Protein AF-A0A2H9VVT7-F1 (afdb_monomer_lite)

Sequence (185 aa):
MFNFVVKYLGFLKHVPGLALLFDVLLKVITLFTNPELLDLIDEIELEVQQWPGVSKKLHKYGGVQFDLKEIEIGHIHGNGLLDMILNRDFKRQLISDGKIRDHHTFRKSGWISFHIKTESDKDYAIQLLKIGYALKSKRTLNSPGGYHQIPLAAIVPVFAKVNALPNAQCQSAIADGYSNRSAQH

InterPro domains:
  IPR040841 Luciferase domain [PF17648] (72-131)

Structure (mmCIF, N/CA/C/O backbone):
data_AF-A0A2H9VVT7-F1
#
_entry.id   AF-A0A2H9VVT7-F1
#
loop_
_atom_site.group_PDB
_atom_site.id
_atom_site.type_symbol
_atom_site.label_atom_id
_atom_site.label_alt_id
_atom_site.label_comp_id
_atom_site.label_asym_id
_atom_site.label_entity_id
_atom_site.label_seq_id
_atom_site.pdbx_PDB_ins_code
_atom_site.Cartn_x
_atom_site.Cartn_y
_atom_site.Cartn_z
_atom_site.occupancy
_atom_site.B_iso_or_equiv
_atom_site.auth_seq_id
_atom_site.auth_comp_id
_atom_site.auth_asym_id
_atom_site.auth_atom_id
_atom_site.pdbx_PDB_model_num
ATOM 1 N N . MET A 1 1 ? -25.846 9.151 -5.095 1.00 44.34 1 MET A N 1
ATOM 2 C CA . MET A 1 1 ? -24.845 10.114 -4.574 1.00 44.34 1 MET A CA 1
ATOM 3 C C . MET A 1 1 ? -23.525 10.111 -5.348 1.00 44.34 1 MET A C 1
ATOM 5 O O . MET A 1 1 ? -23.131 11.173 -5.804 1.00 44.34 1 MET A O 1
ATOM 9 N N . PHE A 1 2 ? -22.868 8.964 -5.565 1.00 40.97 2 PHE A N 1
ATOM 10 C CA . PHE A 1 2 ? -21.528 8.892 -6.184 1.00 40.97 2 PHE A CA 1
ATOM 11 C C . PHE A 1 2 ? -21.408 9.556 -7.579 1.00 40.97 2 PHE A C 1
ATOM 13 O O . PHE A 1 2 ? -20.505 10.355 -7.806 1.00 40.97 2 PHE A O 1
ATOM 20 N N . ASN A 1 3 ? -22.374 9.341 -8.483 1.00 42.88 3 ASN A N 1
ATOM 21 C CA . ASN A 1 3 ? -22.372 9.966 -9.820 1.00 42.88 3 ASN A CA 1
ATOM 22 C C . ASN A 1 3 ? -22.540 11.497 -9.807 1.00 42.88 3 ASN A C 1
ATOM 24 O O . ASN A 1 3 ? -22.109 12.159 -10.745 1.00 42.88 3 ASN A O 1
ATOM 28 N N . PHE A 1 4 ? -23.152 12.070 -8.766 1.00 57.94 4 PHE A N 1
ATOM 29 C CA . PHE A 1 4 ? -23.325 13.521 -8.646 1.00 57.94 4 PHE A CA 1
ATOM 30 C C . PHE A 1 4 ? -21.994 14.199 -8.301 1.00 57.94 4 PHE A C 1
ATOM 32 O O . PHE A 1 4 ? -21.601 15.162 -8.951 1.00 57.94 4 PHE A O 1
ATOM 39 N N . VAL A 1 5 ? -21.247 13.625 -7.354 1.00 55.91 5 VAL A N 1
ATOM 40 C CA . VAL A 1 5 ? -19.913 14.105 -6.963 1.00 55.91 5 VAL A CA 1
ATOM 41 C C . VAL A 1 5 ? -18.942 14.014 -8.141 1.00 55.91 5 VAL A C 1
ATOM 43 O O . VAL A 1 5 ? -18.295 14.997 -8.478 1.00 55.91 5 VAL A O 1
ATOM 46 N N . VAL A 1 6 ? -18.898 12.885 -8.854 1.00 57.47 6 VAL A N 1
ATOM 47 C CA . VAL A 1 6 ? -18.001 12.735 -10.016 1.00 57.47 6 VAL A CA 1
ATOM 48 C C . VAL A 1 6 ? -18.356 13.710 -11.150 1.00 57.47 6 VAL A C 1
ATOM 50 O O . VAL A 1 6 ? -17.458 14.229 -11.813 1.00 57.47 6 VAL A O 1
ATOM 53 N N . LYS A 1 7 ? -19.649 13.996 -11.362 1.00 56.62 7 LYS A N 1
ATOM 54 C CA . LYS A 1 7 ? -20.124 14.871 -12.446 1.00 56.62 7 LYS A CA 1
ATOM 55 C C . LYS A 1 7 ? -19.949 16.366 -12.152 1.00 56.62 7 LYS A C 1
ATOM 57 O O . LYS A 1 7 ? -19.592 17.103 -13.063 1.00 56.62 7 LYS A O 1
ATOM 62 N N . TYR A 1 8 ? -20.184 16.811 -10.917 1.00 63.47 8 TYR A N 1
ATOM 63 C CA . TYR A 1 8 ? -20.177 18.241 -10.559 1.00 63.47 8 TYR A CA 1
ATOM 64 C C . TYR A 1 8 ? -18.927 18.683 -9.796 1.00 63.47 8 TYR A C 1
ATOM 66 O O . TYR A 1 8 ? -18.519 19.834 -9.898 1.00 63.47 8 TYR A O 1
ATOM 74 N N . LEU A 1 9 ? -18.283 17.768 -9.076 1.00 66.44 9 LEU A N 1
ATOM 75 C CA . LEU A 1 9 ? -17.064 18.020 -8.306 1.00 66.44 9 LEU A CA 1
ATOM 76 C C . LEU A 1 9 ? -15.834 17.383 -8.972 1.00 66.44 9 LEU A C 1
ATOM 78 O O . LEU A 1 9 ? -14.747 17.374 -8.410 1.00 66.44 9 LEU A O 1
ATOM 82 N N . GLY A 1 10 ? -15.963 16.896 -10.210 1.00 60.22 10 GLY A N 1
ATOM 83 C CA . GLY A 1 10 ? -14.862 16.293 -10.963 1.00 60.22 10 GLY A CA 1
ATOM 84 C C . GLY A 1 10 ? -13.691 17.242 -11.248 1.00 60.22 10 GLY A C 1
ATOM 85 O O . GLY A 1 10 ? -12.592 16.760 -11.499 1.00 60.22 10 GLY A O 1
ATOM 86 N N . PHE A 1 11 ? -13.888 18.565 -11.184 1.00 70.88 11 PHE A N 1
ATOM 87 C CA . PHE A 1 11 ? -12.814 19.558 -11.330 1.00 70.88 11 PHE A CA 1
ATOM 88 C C . PHE A 1 11 ? -11.877 19.604 -10.113 1.00 70.88 11 PHE A C 1
ATOM 90 O O . PHE A 1 11 ? -10.704 19.940 -10.258 1.00 70.88 11 PHE A O 1
ATOM 97 N N . LEU A 1 12 ? -12.357 19.208 -8.928 1.00 67.69 12 LEU A N 1
ATOM 98 C CA . LEU A 1 12 ? -11.579 19.219 -7.686 1.00 67.69 12 LEU A CA 1
ATOM 99 C C . LEU A 1 12 ? -10.373 18.270 -7.740 1.00 67.69 12 LEU A C 1
ATOM 101 O O . LEU A 1 12 ? -9.368 18.526 -7.087 1.00 67.69 12 LEU A O 1
ATOM 105 N N . LYS A 1 13 ? -10.396 17.247 -8.608 1.00 64.38 13 LYS A N 1
ATOM 106 C CA . LYS A 1 13 ? -9.229 16.382 -8.872 1.00 64.38 13 LYS A CA 1
ATOM 107 C C . LYS A 1 13 ? -8.029 17.128 -9.479 1.00 64.38 13 LYS A C 1
ATOM 109 O O . LYS A 1 13 ? -6.933 16.579 -9.509 1.00 64.38 13 LYS A O 1
ATOM 114 N N . HIS A 1 14 ? -8.245 18.333 -10.014 1.00 70.56 14 HIS A N 1
ATOM 115 C CA . HIS A 1 14 ? -7.205 19.191 -10.584 1.00 70.56 14 HIS A CA 1
ATOM 116 C C . HIS A 1 14 ? -6.676 20.228 -9.588 1.00 70.56 14 HIS A C 1
ATOM 118 O O . HIS A 1 14 ? -5.711 20.915 -9.908 1.00 70.56 14 HIS A O 1
ATOM 124 N N . VAL A 1 15 ? -7.275 20.341 -8.397 1.00 80.56 15 VAL A N 1
ATOM 125 C CA . VAL A 1 15 ? -6.782 21.224 -7.337 1.00 80.56 15 VAL A CA 1
ATOM 126 C C . VAL A 1 15 ? -5.560 20.560 -6.691 1.00 80.56 15 VAL A C 1
ATOM 128 O O . VAL A 1 15 ? -5.701 19.479 -6.107 1.00 80.56 15 VAL A O 1
ATOM 131 N N . PRO A 1 16 ? -4.360 21.164 -6.785 1.00 80.31 16 PRO A N 1
ATOM 132 C CA . PRO A 1 16 ? -3.155 20.590 -6.200 1.00 80.31 16 PRO A CA 1
ATOM 133 C C . PRO A 1 16 ? -3.329 20.344 -4.698 1.00 80.31 16 PRO A C 1
ATOM 135 O O . PRO A 1 16 ? -3.833 21.198 -3.975 1.00 80.31 16 PRO A O 1
ATOM 138 N N . GLY A 1 17 ? -2.926 19.164 -4.226 1.00 83.31 17 GLY A N 1
ATOM 139 C CA . GLY A 1 17 ? -2.931 18.820 -2.801 1.00 83.31 17 GLY A CA 1
ATOM 140 C C . GLY A 1 17 ? -4.291 18.453 -2.196 1.00 83.31 17 GLY A C 1
ATOM 141 O O . GLY A 1 17 ? -4.318 17.922 -1.090 1.00 83.31 17 GLY A O 1
ATOM 142 N N . LEU A 1 18 ? -5.416 18.632 -2.899 1.00 87.56 18 LEU A N 1
ATOM 143 C CA . LEU A 1 18 ? -6.731 18.305 -2.335 1.00 87.56 18 LEU A CA 1
ATOM 144 C C . LEU A 1 18 ? -6.877 16.818 -1.988 1.00 87.56 18 LEU A C 1
ATOM 146 O O . LEU A 1 18 ? -7.454 16.476 -0.961 1.00 87.56 18 LEU A O 1
ATOM 150 N N . ALA A 1 19 ? -6.341 15.935 -2.828 1.00 86.50 19 ALA A N 1
ATOM 151 C CA . ALA A 1 19 ? -6.376 14.500 -2.566 1.00 86.50 19 ALA A CA 1
ATOM 152 C C . ALA A 1 19 ? -5.583 14.125 -1.299 1.00 86.50 19 ALA A C 1
ATOM 154 O O . ALA A 1 19 ? -5.991 13.238 -0.557 1.00 86.50 19 ALA A O 1
ATOM 155 N N . LEU A 1 20 ? -4.500 14.858 -1.011 1.00 89.75 20 LEU A N 1
ATOM 156 C CA . LEU A 1 20 ? -3.717 14.690 0.214 1.00 89.75 20 LEU A CA 1
ATOM 157 C C . LEU A 1 20 ? -4.519 15.136 1.434 1.00 89.75 20 LEU A C 1
ATOM 159 O O . LEU A 1 20 ? -4.591 14.410 2.418 1.00 89.75 20 LEU A O 1
ATOM 163 N N . LEU A 1 21 ? -5.169 16.301 1.353 1.00 91.50 21 LEU A N 1
ATOM 164 C CA . LEU A 1 21 ? -6.028 16.798 2.426 1.00 91.50 21 LEU A CA 1
ATOM 165 C C . LEU A 1 21 ? -7.186 15.835 2.709 1.00 91.50 21 LEU A C 1
ATOM 167 O O . LEU A 1 21 ? -7.517 15.586 3.865 1.00 91.50 21 LEU A O 1
ATOM 171 N N . PHE A 1 22 ? -7.789 15.285 1.656 1.00 89.81 22 PHE A N 1
ATOM 172 C CA . PHE A 1 22 ? -8.860 14.308 1.788 1.00 89.81 22 PHE A CA 1
ATOM 173 C C . PHE A 1 22 ? -8.382 13.034 2.488 1.00 89.81 22 PHE A C 1
ATOM 175 O O . PHE A 1 22 ? -9.050 12.557 3.398 1.00 89.81 22 PHE A O 1
ATOM 182 N N . ASP A 1 23 ? -7.214 12.511 2.121 1.00 92.75 23 ASP A N 1
ATOM 183 C CA . ASP A 1 23 ? -6.649 11.329 2.772 1.00 92.75 23 ASP A CA 1
ATOM 184 C C . ASP A 1 23 ? -6.243 11.589 4.232 1.00 92.75 23 ASP A C 1
ATOM 186 O O . ASP A 1 23 ? -6.505 10.760 5.101 1.00 92.75 23 ASP A O 1
ATOM 190 N N . VAL A 1 24 ? -5.716 12.778 4.542 1.00 94.25 24 VAL A N 1
ATOM 191 C CA . VAL A 1 24 ? -5.480 13.203 5.932 1.00 94.25 24 VAL A CA 1
ATOM 192 C C . VAL A 1 24 ? -6.794 13.249 6.710 1.00 94.25 24 VAL A C 1
ATOM 194 O O . VAL A 1 24 ? -6.853 12.754 7.833 1.00 94.25 24 VAL A O 1
ATOM 197 N N . LEU A 1 25 ? -7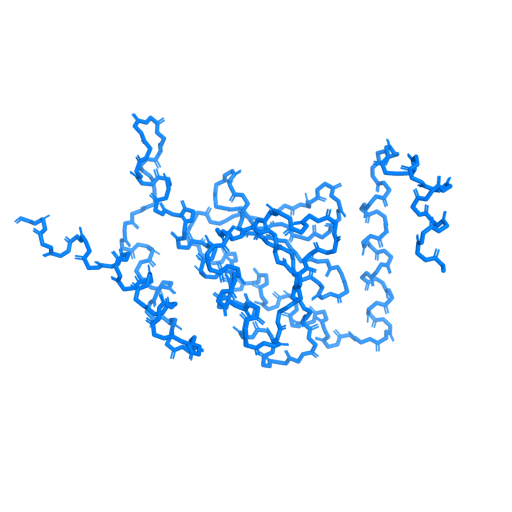.867 13.782 6.119 1.00 95.25 25 LEU A N 1
ATOM 198 C CA . LEU A 1 25 ? -9.190 13.772 6.740 1.00 95.25 25 LEU A CA 1
ATOM 199 C C . LEU A 1 25 ? -9.697 12.340 6.962 1.00 95.25 25 LEU A C 1
ATOM 201 O O . LEU A 1 25 ? -10.233 12.060 8.032 1.00 95.25 25 LEU A O 1
ATOM 205 N N . LEU A 1 26 ? -9.491 11.427 6.006 1.00 93.19 26 LEU A N 1
ATOM 206 C CA . LEU A 1 26 ? -9.790 10.006 6.200 1.00 93.19 26 LEU A CA 1
ATOM 207 C C . LEU A 1 26 ? -9.010 9.444 7.389 1.00 93.19 26 LEU A C 1
ATOM 209 O O . LEU A 1 26 ? -9.622 8.823 8.248 1.00 93.19 26 LEU A O 1
ATOM 213 N N . LYS A 1 27 ? -7.701 9.711 7.487 1.00 93.50 27 LYS A N 1
ATOM 214 C CA . LYS A 1 27 ? -6.864 9.246 8.604 1.00 93.50 27 LYS A CA 1
ATOM 215 C C . LYS A 1 27 ? -7.348 9.793 9.951 1.00 93.50 27 LYS A C 1
ATOM 217 O O . LYS A 1 27 ? -7.420 9.042 10.917 1.00 93.50 27 LYS A O 1
ATOM 222 N N . VAL A 1 28 ? -7.743 11.067 10.009 1.00 96.38 28 VAL A N 1
ATOM 223 C CA . VAL A 1 28 ? -8.323 11.685 11.216 1.00 96.38 28 VAL A CA 1
ATOM 224 C C . VAL A 1 28 ? -9.656 11.032 11.582 1.00 96.38 28 VAL A C 1
ATOM 226 O O . VAL A 1 28 ? -9.871 10.696 12.740 1.00 96.38 28 VAL A O 1
ATOM 229 N N . ILE A 1 29 ? -10.548 10.803 10.617 1.00 95.12 29 ILE A N 1
ATOM 230 C CA . ILE A 1 29 ? -11.818 10.108 10.874 1.00 95.12 29 ILE A CA 1
ATOM 231 C C . ILE A 1 29 ? -11.554 8.676 11.358 1.00 95.12 29 ILE A C 1
ATOM 233 O O . ILE A 1 29 ? -12.166 8.242 12.334 1.00 95.12 29 ILE A O 1
ATOM 237 N N . THR A 1 30 ? -10.631 7.948 10.726 1.00 95.00 30 THR A N 1
ATOM 238 C CA . THR A 1 30 ? -10.241 6.593 11.139 1.00 95.00 30 THR A CA 1
ATOM 239 C C . THR A 1 30 ? -9.703 6.587 12.563 1.00 95.00 30 THR A C 1
ATOM 241 O O . THR A 1 30 ? -10.146 5.764 13.350 1.00 95.00 30 THR A O 1
ATOM 244 N N . LEU A 1 31 ? -8.857 7.549 12.945 1.00 95.94 31 LEU A N 1
ATOM 245 C CA . LEU A 1 31 ? -8.343 7.667 14.314 1.00 95.94 31 LEU A CA 1
ATOM 246 C C . LEU A 1 31 ? -9.466 7.706 15.362 1.00 95.94 31 LEU A C 1
ATOM 248 O O . LEU A 1 31 ? -9.354 7.080 16.410 1.00 95.94 31 LEU A O 1
ATOM 252 N N . PHE A 1 32 ? -10.559 8.418 15.079 1.00 96.56 32 PHE A N 1
ATOM 253 C CA . PHE A 1 32 ? -11.684 8.528 16.012 1.00 96.56 32 PHE A CA 1
ATOM 254 C C . PHE A 1 32 ? -12.696 7.381 15.912 1.00 96.56 32 PHE A C 1
ATOM 256 O O . PHE A 1 32 ? -13.408 7.117 16.877 1.00 96.56 32 PHE A O 1
ATOM 263 N N . THR A 1 33 ? -12.803 6.722 14.758 1.00 94.69 33 THR A N 1
ATOM 264 C CA . THR A 1 33 ? -13.835 5.696 14.509 1.00 94.69 33 THR A CA 1
ATOM 265 C C . THR A 1 33 ? -13.324 4.264 14.643 1.00 94.69 33 THR A C 1
ATOM 267 O O . THR A 1 33 ? -14.094 3.381 15.013 1.00 94.69 33 THR A O 1
ATOM 270 N N . ASN A 1 34 ? -12.052 4.030 14.328 1.00 94.31 34 ASN A N 1
ATOM 271 C CA . ASN A 1 34 ? -11.383 2.735 14.347 1.00 94.31 34 ASN A CA 1
ATOM 272 C C . ASN A 1 34 ? -9.849 2.919 14.459 1.00 94.31 34 ASN A C 1
ATOM 274 O O . ASN A 1 34 ? -9.139 2.747 13.464 1.00 94.31 34 ASN A O 1
ATOM 278 N N . PRO A 1 35 ? -9.327 3.305 15.637 1.00 94.31 35 PRO A N 1
ATOM 279 C CA . PRO A 1 35 ? -7.895 3.541 15.826 1.00 94.31 35 PRO A CA 1
ATOM 280 C C . PRO A 1 35 ? -7.042 2.287 15.593 1.00 94.31 35 PRO A C 1
ATOM 282 O O . PRO A 1 35 ? -5.958 2.416 15.037 1.00 94.31 35 PRO A O 1
ATOM 285 N N . GLU A 1 36 ? -7.552 1.089 15.911 1.00 96.12 36 GLU A N 1
ATOM 286 C CA . GLU A 1 36 ? -6.842 -0.185 15.691 1.00 96.12 36 GLU A CA 1
ATOM 287 C C . GLU A 1 36 ? -6.451 -0.376 14.219 1.00 96.12 36 GLU A C 1
ATOM 289 O O . GLU A 1 36 ? -5.391 -0.912 13.912 1.00 96.12 36 GLU A O 1
ATOM 294 N N . LEU A 1 37 ? -7.264 0.117 13.276 1.00 96.31 37 LEU A N 1
ATOM 295 C CA . LEU A 1 37 ? -6.918 0.069 11.855 1.00 96.31 37 LEU A CA 1
ATOM 296 C C . LEU A 1 37 ? -5.640 0.857 11.534 1.00 96.31 37 LEU A C 1
ATOM 298 O O . LEU A 1 37 ? -4.912 0.470 10.622 1.00 96.31 37 LEU A O 1
ATOM 302 N N . LEU A 1 38 ? -5.362 1.952 12.245 1.00 96.38 38 LEU A N 1
ATOM 303 C CA . LEU A 1 38 ? -4.127 2.708 12.036 1.00 96.38 38 LEU A CA 1
ATOM 304 C C . LEU A 1 38 ? -2.907 1.916 12.504 1.00 96.38 38 LEU A C 1
ATOM 306 O O . LEU A 1 38 ? -1.908 1.924 11.791 1.00 96.38 38 LEU A O 1
ATOM 310 N N . ASP A 1 39 ? -3.021 1.167 13.603 1.00 97.56 39 ASP A N 1
ATOM 311 C CA . ASP A 1 39 ? -1.953 0.279 14.077 1.00 97.56 39 ASP A CA 1
ATOM 312 C C . ASP A 1 39 ? -1.653 -0.813 13.036 1.00 97.56 39 ASP A C 1
ATOM 314 O O . ASP A 1 39 ? -0.498 -1.036 12.674 1.00 97.56 39 ASP A O 1
ATOM 318 N N . LEU A 1 40 ? -2.694 -1.418 12.445 1.00 97.69 40 LEU A N 1
ATOM 319 C CA . LEU A 1 40 ? -2.526 -2.393 11.359 1.00 97.69 40 LEU A CA 1
ATOM 320 C C . LEU A 1 40 ? -1.804 -1.793 10.144 1.00 97.69 40 LEU A C 1
ATOM 322 O O . LEU A 1 40 ? -0.957 -2.452 9.540 1.00 97.69 40 LEU A O 1
ATOM 326 N N . ILE A 1 41 ? -2.146 -0.560 9.755 1.00 97.25 41 ILE A N 1
ATOM 327 C CA . ILE A 1 41 ? -1.500 0.131 8.628 1.00 97.25 41 ILE A CA 1
ATOM 328 C C . ILE A 1 41 ? -0.033 0.423 8.954 1.00 97.25 41 ILE A C 1
ATOM 330 O O . ILE A 1 41 ? 0.830 0.155 8.115 1.00 97.25 41 ILE A O 1
ATOM 334 N N . ASP A 1 42 ? 0.255 0.919 10.157 1.00 97.06 42 ASP A N 1
ATOM 335 C CA . ASP A 1 42 ? 1.615 1.229 10.599 1.00 97.06 42 ASP A CA 1
ATOM 336 C C . ASP A 1 42 ? 2.485 -0.042 10.635 1.00 97.06 42 ASP A C 1
ATOM 338 O O . ASP A 1 42 ? 3.631 -0.024 10.177 1.00 97.06 42 ASP A O 1
ATOM 342 N N . GLU A 1 43 ? 1.941 -1.181 11.069 1.00 97.44 43 GLU A N 1
ATOM 343 C CA . GLU A 1 43 ? 2.636 -2.473 11.022 1.00 97.44 43 GLU A CA 1
ATOM 344 C C . GLU A 1 43 ? 2.936 -2.945 9.590 1.00 97.44 43 GLU A C 1
ATOM 346 O O . GLU A 1 43 ? 4.043 -3.423 9.314 1.00 97.44 43 GLU A O 1
ATOM 351 N N . ILE A 1 44 ? 1.997 -2.770 8.649 1.00 96.94 44 ILE A N 1
ATOM 352 C CA . ILE A 1 44 ? 2.240 -3.058 7.223 1.00 96.94 44 ILE A CA 1
ATOM 353 C C . ILE A 1 44 ? 3.342 -2.147 6.690 1.00 96.94 44 ILE A C 1
ATOM 355 O O . ILE A 1 44 ? 4.260 -2.619 6.016 1.00 96.94 44 ILE A O 1
ATOM 359 N N . GLU A 1 45 ? 3.275 -0.847 6.989 1.00 96.81 45 GLU A N 1
ATOM 360 C CA . GLU A 1 45 ? 4.300 0.112 6.585 1.00 96.81 45 GLU A CA 1
ATOM 361 C C . GLU A 1 45 ? 5.682 -0.285 7.109 1.00 96.81 45 GLU A C 1
ATOM 363 O O . GLU A 1 45 ? 6.663 -0.182 6.366 1.00 96.81 45 GLU A O 1
ATO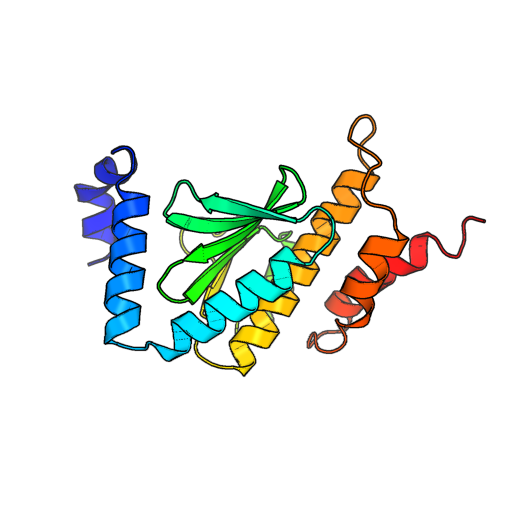M 368 N N . LEU A 1 46 ? 5.777 -0.711 8.369 1.00 96.06 46 LEU A N 1
ATOM 369 C CA . LEU A 1 46 ? 7.030 -1.132 8.994 1.00 96.06 46 LEU A CA 1
ATOM 370 C C . LEU A 1 46 ? 7.602 -2.394 8.341 1.00 96.06 46 LEU A C 1
ATOM 372 O O . LEU A 1 46 ? 8.788 -2.403 8.016 1.00 96.06 46 LEU A O 1
ATOM 376 N N . GLU A 1 47 ? 6.788 -3.425 8.099 1.00 95.00 47 GLU A N 1
ATOM 377 C CA . GLU A 1 47 ? 7.226 -4.655 7.411 1.00 95.00 47 GLU A CA 1
ATOM 378 C C . GLU A 1 47 ? 7.694 -4.353 5.980 1.00 95.00 47 GLU A C 1
ATOM 380 O O . GLU A 1 47 ? 8.765 -4.792 5.561 1.00 95.00 47 GLU A O 1
ATOM 385 N N . VAL A 1 48 ? 6.910 -3.593 5.210 1.00 94.75 48 VAL A N 1
ATOM 386 C CA . VAL A 1 48 ? 7.166 -3.372 3.775 1.00 94.75 48 VAL A CA 1
ATOM 387 C C . VAL A 1 48 ? 8.398 -2.494 3.553 1.00 94.75 48 VAL A C 1
ATOM 389 O O . VAL A 1 48 ? 9.160 -2.724 2.614 1.00 94.75 48 VAL A O 1
ATOM 392 N N . GLN A 1 49 ? 8.652 -1.524 4.436 1.00 93.75 49 GLN A N 1
ATOM 393 C CA . GLN A 1 49 ? 9.861 -0.692 4.383 1.00 93.75 49 GLN A CA 1
ATOM 394 C C . GLN A 1 49 ? 11.154 -1.471 4.656 1.00 93.75 49 GLN A C 1
ATOM 396 O O . GLN A 1 49 ? 12.224 -1.020 4.255 1.00 93.75 49 GLN A O 1
ATOM 401 N N . GLN A 1 50 ? 11.082 -2.632 5.313 1.00 93.12 50 GLN A N 1
ATOM 402 C CA . GLN A 1 50 ? 12.260 -3.479 5.526 1.00 93.12 50 GLN A CA 1
ATOM 403 C C . GLN A 1 50 ? 12.665 -4.243 4.261 1.00 93.12 50 GLN A C 1
ATOM 405 O O . GLN A 1 50 ? 13.745 -4.838 4.216 1.00 93.12 50 GLN A O 1
ATOM 410 N N . TRP A 1 51 ? 11.824 -4.256 3.221 1.00 91.50 51 TRP A N 1
ATOM 411 C CA . TRP A 1 51 ? 12.135 -4.994 2.007 1.00 91.50 51 TRP A CA 1
ATOM 412 C C . TRP A 1 51 ? 13.225 -4.287 1.193 1.00 91.50 51 TRP A C 1
ATOM 414 O O . TRP A 1 51 ? 13.169 -3.074 0.973 1.00 91.50 51 TRP A O 1
ATOM 424 N N . PRO A 1 52 ? 14.210 -5.031 0.670 1.00 88.38 52 PRO A N 1
ATOM 425 C CA . PRO A 1 52 ? 15.330 -4.436 -0.046 1.00 88.38 52 PRO A CA 1
ATOM 426 C C . PRO A 1 52 ? 14.898 -3.617 -1.262 1.00 88.38 52 PRO A C 1
ATOM 428 O O . PRO A 1 52 ? 14.189 -4.104 -2.147 1.00 88.38 52 PRO A O 1
ATOM 431 N N . GLY A 1 53 ? 15.369 -2.372 -1.318 1.00 88.25 53 GLY A N 1
ATOM 432 C CA . GLY A 1 53 ? 15.060 -1.437 -2.398 1.00 88.25 53 GLY A CA 1
ATOM 433 C C . GLY A 1 53 ? 13.650 -0.846 -2.344 1.00 88.25 53 GLY A C 1
ATOM 434 O O . GLY A 1 53 ? 13.269 -0.167 -3.301 1.00 88.25 53 GLY A O 1
ATOM 435 N N . VAL A 1 54 ? 12.889 -1.093 -1.272 1.00 93.94 54 VAL A N 1
ATOM 436 C CA . VAL A 1 54 ? 11.612 -0.418 -1.040 1.00 93.94 54 VAL A CA 1
ATOM 437 C C . VAL A 1 54 ? 11.840 0.933 -0.377 1.00 93.94 54 VAL A C 1
ATOM 439 O O . VAL A 1 54 ? 12.643 1.078 0.540 1.00 93.94 54 VAL A O 1
ATOM 442 N N . SER A 1 55 ? 11.116 1.934 -0.858 1.00 95.00 55 SER A N 1
ATOM 443 C CA . SER A 1 55 ? 11.012 3.253 -0.242 1.00 95.00 55 SER A CA 1
ATOM 444 C C . SER A 1 55 ? 9.543 3.624 -0.091 1.00 95.00 55 SER A C 1
ATOM 446 O O . SER A 1 55 ? 8.691 3.089 -0.809 1.00 95.00 55 SER A O 1
ATOM 448 N N . LYS A 1 56 ? 9.245 4.539 0.834 1.00 95.19 56 LYS A N 1
ATOM 449 C CA . LYS A 1 56 ? 7.902 5.098 0.980 1.00 95.19 56 LYS A CA 1
ATOM 450 C C . LYS A 1 56 ? 7.855 6.575 0.628 1.00 95.19 56 LYS A C 1
ATOM 452 O O . LYS A 1 56 ? 8.797 7.318 0.902 1.00 95.19 56 LYS A O 1
ATOM 457 N N . LYS A 1 57 ? 6.734 7.003 0.058 1.00 95.06 57 LYS A N 1
ATOM 458 C CA . LYS A 1 57 ? 6.433 8.411 -0.221 1.00 95.06 57 LYS A CA 1
ATOM 459 C C . LYS A 1 57 ? 4.932 8.659 -0.166 1.00 95.06 57 LYS A C 1
ATOM 461 O O . LYS A 1 57 ? 4.137 7.728 -0.113 1.00 95.06 57 LYS A O 1
ATOM 466 N N . LEU A 1 58 ? 4.542 9.924 -0.211 1.00 94.06 58 LEU A N 1
ATOM 467 C CA . LEU A 1 58 ? 3.139 10.297 -0.322 1.00 94.06 58 LEU A CA 1
ATOM 468 C C . LEU A 1 58 ? 2.649 10.071 -1.759 1.00 94.06 58 LEU A C 1
ATOM 470 O O . LEU A 1 58 ? 3.265 10.555 -2.713 1.00 94.06 58 LEU A O 1
ATOM 474 N N . HIS A 1 59 ? 1.542 9.350 -1.922 1.00 91.88 59 HIS A N 1
ATOM 475 C CA . HIS A 1 59 ? 0.937 9.141 -3.232 1.00 91.88 59 HIS A CA 1
ATOM 476 C C . HIS A 1 59 ? 0.224 10.422 -3.693 1.00 91.88 59 HIS A C 1
ATOM 478 O O . HIS A 1 59 ? -0.431 11.116 -2.914 1.00 91.88 59 HIS A O 1
ATOM 484 N N . LYS A 1 60 ? 0.289 10.740 -4.991 1.00 87.94 60 LYS A N 1
ATOM 485 C CA . LYS A 1 60 ? -0.308 11.973 -5.551 1.00 87.94 60 LYS A CA 1
ATOM 486 C C . LYS A 1 60 ? -1.832 12.069 -5.388 1.00 87.94 60 LYS A C 1
ATOM 488 O O . LYS A 1 60 ? -2.383 13.162 -5.506 1.00 87.94 60 LYS A O 1
ATOM 493 N N . TYR A 1 61 ? -2.503 10.942 -5.145 1.00 86.69 61 TYR A N 1
ATOM 494 C CA . TYR A 1 61 ? -3.941 10.878 -4.877 1.00 86.69 61 TYR A CA 1
ATOM 495 C C . TYR A 1 61 ? -4.272 10.623 -3.397 1.00 86.69 61 TYR A C 1
ATOM 497 O O . TYR A 1 61 ? -5.410 10.284 -3.090 1.00 86.69 61 TYR A O 1
ATOM 505 N N . GLY A 1 62 ? -3.312 10.834 -2.490 1.00 89.62 62 GLY A N 1
ATOM 506 C CA . GLY A 1 62 ? -3.449 10.520 -1.068 1.00 89.62 62 GLY A CA 1
ATOM 507 C C . GLY A 1 62 ? -3.029 9.084 -0.755 1.00 89.62 62 GLY A C 1
ATOM 508 O O . GLY A 1 62 ? -3.005 8.242 -1.653 1.00 89.62 62 GLY A O 1
ATOM 509 N N . GLY A 1 63 ? -2.686 8.826 0.505 1.00 94.00 63 GLY A N 1
ATOM 510 C CA . GLY A 1 63 ? -2.170 7.549 0.983 1.00 94.00 63 GLY A CA 1
ATOM 511 C C . GLY A 1 63 ? -0.644 7.448 0.953 1.00 94.00 63 GLY A C 1
ATOM 512 O O . GLY A 1 63 ? 0.057 8.255 0.332 1.00 94.00 63 GLY A O 1
ATOM 513 N N . VAL A 1 64 ? -0.123 6.429 1.630 1.00 96.38 64 VAL A N 1
ATOM 514 C CA . VAL A 1 64 ? 1.304 6.089 1.653 1.00 96.38 64 VAL A CA 1
ATOM 515 C C . VAL A 1 64 ? 1.595 5.095 0.540 1.00 96.38 64 VAL A C 1
ATOM 517 O O . VAL A 1 64 ? 1.022 4.012 0.498 1.00 96.38 64 VAL A O 1
ATOM 520 N N . GLN A 1 65 ? 2.484 5.477 -0.370 1.00 96.81 65 GLN A N 1
ATOM 521 C CA . GLN A 1 65 ? 2.932 4.679 -1.505 1.00 96.81 65 GLN A CA 1
ATOM 522 C C . GLN A 1 65 ? 4.233 3.955 -1.187 1.00 96.81 65 GLN A C 1
ATOM 524 O O . GLN A 1 65 ? 5.182 4.578 -0.709 1.00 96.81 65 GLN A O 1
ATOM 529 N N . PHE A 1 66 ? 4.290 2.672 -1.540 1.00 96.81 66 PHE A N 1
ATOM 530 C CA . PHE A 1 66 ? 5.499 1.858 -1.519 1.00 96.81 66 PHE A CA 1
ATOM 531 C C . PHE A 1 66 ? 6.045 1.688 -2.933 1.00 96.81 66 PHE A C 1
ATOM 533 O O . PHE A 1 66 ? 5.371 1.146 -3.817 1.00 96.81 66 PHE A O 1
ATOM 540 N N . ASP A 1 67 ? 7.295 2.090 -3.124 1.00 94.12 67 ASP A N 1
ATOM 541 C CA . ASP A 1 67 ? 7.997 1.975 -4.394 1.00 94.12 67 ASP A CA 1
ATOM 542 C C . ASP A 1 67 ? 9.166 1.013 -4.279 1.00 94.12 67 ASP A C 1
ATOM 544 O O . ASP A 1 67 ? 10.008 1.151 -3.395 1.00 94.12 67 ASP A O 1
ATOM 548 N N . LEU A 1 68 ? 9.271 0.097 -5.241 1.00 89.81 68 LEU A N 1
ATOM 549 C CA . LEU A 1 68 ? 10.519 -0.591 -5.529 1.00 89.81 68 LEU A CA 1
ATOM 550 C C . LEU A 1 68 ? 11.362 0.308 -6.432 1.00 89.81 68 LEU A C 1
ATOM 552 O O . LEU A 1 68 ? 11.143 0.354 -7.649 1.00 89.81 68 LEU A O 1
ATOM 556 N N . LYS A 1 69 ? 12.329 1.016 -5.843 1.00 86.06 69 LYS A N 1
ATOM 557 C CA . LYS A 1 69 ? 13.058 2.121 -6.488 1.00 86.06 69 LYS A CA 1
ATOM 558 C C . LYS A 1 69 ? 12.098 3.228 -6.948 1.00 86.06 69 LYS A C 1
ATOM 560 O O . LYS A 1 69 ? 11.699 4.052 -6.142 1.00 86.06 69 LYS A O 1
ATOM 565 N N . GLU A 1 70 ? 11.704 3.223 -8.220 1.00 86.50 70 GLU A N 1
ATOM 566 C CA . GLU A 1 70 ? 10.785 4.205 -8.822 1.00 86.50 70 GLU A CA 1
ATOM 567 C C . GLU A 1 70 ? 9.476 3.566 -9.312 1.00 86.50 70 GLU A C 1
ATOM 569 O O . GLU A 1 70 ? 8.630 4.231 -9.912 1.00 86.50 70 GLU A O 1
ATOM 574 N N . ILE A 1 71 ? 9.313 2.255 -9.106 1.00 89.31 71 ILE A N 1
ATOM 575 C CA . ILE A 1 71 ? 8.157 1.503 -9.586 1.00 89.31 71 ILE A CA 1
ATOM 576 C C . ILE A 1 71 ? 7.234 1.205 -8.413 1.00 89.31 71 ILE A C 1
ATOM 578 O O . ILE A 1 71 ? 7.585 0.445 -7.512 1.00 89.31 71 ILE A O 1
ATOM 582 N N . GLU A 1 72 ? 6.020 1.736 -8.490 1.00 92.56 72 GLU A N 1
ATOM 583 C CA . GLU A 1 72 ? 4.984 1.505 -7.492 1.00 92.56 72 GLU A CA 1
ATOM 584 C C . GLU A 1 72 ? 4.629 0.020 -7.351 1.00 92.56 72 GLU A C 1
ATOM 586 O O . GLU A 1 72 ? 4.326 -0.682 -8.330 1.00 92.56 72 GLU A O 1
ATOM 591 N N . ILE A 1 73 ? 4.659 -0.440 -6.101 1.00 92.81 73 ILE A N 1
ATOM 592 C CA . ILE A 1 73 ? 4.160 -1.748 -5.675 1.00 92.81 73 ILE A CA 1
ATOM 593 C C . ILE A 1 73 ? 2.670 -1.624 -5.341 1.00 92.81 73 ILE A C 1
ATOM 595 O O . ILE A 1 73 ? 1.863 -2.409 -5.841 1.00 92.81 73 ILE A O 1
ATOM 599 N N . GLY A 1 74 ? 2.320 -0.620 -4.536 1.00 94.81 74 GLY A N 1
ATOM 600 C CA . GLY A 1 74 ? 0.963 -0.273 -4.119 1.00 94.81 74 GLY A CA 1
ATOM 601 C C . GLY A 1 74 ? 0.972 0.892 -3.130 1.00 94.81 74 GLY A C 1
ATOM 602 O O . GLY A 1 74 ? 2.041 1.324 -2.692 1.00 94.81 74 GLY A O 1
ATOM 603 N N . HIS A 1 75 ? -0.207 1.386 -2.766 1.00 96.69 75 HIS A N 1
ATOM 604 C CA . HIS A 1 75 ? -0.373 2.441 -1.770 1.00 96.69 75 HIS A CA 1
ATOM 605 C C . HIS A 1 75 ? -1.579 2.188 -0.862 1.00 96.69 75 HIS A C 1
ATOM 607 O O . HIS A 1 75 ? -2.546 1.549 -1.272 1.00 96.69 75 HIS A O 1
ATOM 613 N N . ILE A 1 76 ? -1.510 2.675 0.378 1.00 97.06 76 ILE A N 1
ATOM 614 C CA . ILE A 1 76 ? -2.557 2.510 1.394 1.00 97.06 76 ILE A CA 1
ATOM 615 C C . ILE A 1 76 ? -3.099 3.879 1.801 1.00 97.06 76 ILE A C 1
ATOM 617 O O . ILE A 1 76 ? -2.341 4.763 2.196 1.00 97.06 76 ILE A O 1
ATOM 621 N N . HIS A 1 77 ? -4.416 4.041 1.722 1.00 96.31 77 HIS A N 1
ATOM 622 C CA . HIS A 1 77 ? -5.135 5.223 2.192 1.00 96.31 77 HIS A CA 1
ATOM 623 C C . HIS A 1 77 ? -5.403 5.190 3.700 1.00 96.31 77 HIS A C 1
ATOM 625 O O . HIS A 1 77 ? -5.498 4.122 4.307 1.00 96.31 77 HIS A O 1
ATOM 631 N N . GLY A 1 78 ? -5.640 6.362 4.297 1.00 92.94 78 GLY A N 1
ATOM 632 C CA . GLY A 1 78 ? -5.907 6.511 5.737 1.00 92.94 78 GLY A CA 1
ATOM 633 C C . GLY A 1 78 ? -7.154 5.781 6.266 1.00 92.94 78 GLY A C 1
ATOM 634 O O . GLY A 1 78 ? -7.364 5.721 7.473 1.00 92.94 78 GLY A O 1
ATOM 635 N N . ASN A 1 79 ? -7.987 5.221 5.386 1.00 93.88 79 ASN A N 1
ATOM 636 C CA . ASN A 1 79 ? -9.149 4.388 5.712 1.00 93.88 79 ASN A CA 1
ATOM 637 C C . ASN A 1 79 ? -8.906 2.876 5.511 1.00 93.88 79 ASN A C 1
ATOM 639 O O . ASN A 1 79 ? -9.872 2.111 5.470 1.00 93.88 79 ASN A O 1
ATOM 643 N N . GLY A 1 80 ? -7.653 2.448 5.323 1.00 94.50 80 GLY A N 1
ATOM 644 C CA . GLY A 1 80 ? -7.283 1.040 5.138 1.00 94.50 80 GLY A CA 1
ATOM 645 C C . GLY A 1 80 ? -7.515 0.494 3.729 1.00 94.50 80 GLY A C 1
ATOM 646 O O . GLY A 1 80 ? -7.483 -0.721 3.535 1.00 94.50 80 GLY A O 1
ATOM 647 N N . LEU A 1 81 ? -7.769 1.352 2.736 1.00 94.19 81 LEU A N 1
ATOM 648 C CA . LEU A 1 81 ? -7.856 0.931 1.339 1.00 94.19 81 LEU A CA 1
ATOM 649 C C . LEU A 1 81 ? -6.452 0.776 0.744 1.00 94.19 81 LEU A C 1
ATOM 651 O O . LEU A 1 81 ? -5.766 1.769 0.515 1.00 94.19 81 LEU A O 1
ATOM 655 N N . LEU A 1 82 ? -6.046 -0.466 0.482 1.00 94.50 82 LEU A N 1
ATOM 656 C CA . LEU A 1 82 ? -4.866 -0.809 -0.306 1.00 94.50 82 LEU A CA 1
ATOM 657 C C . LEU A 1 82 ? -5.233 -0.833 -1.791 1.00 94.50 82 LEU A C 1
ATOM 659 O O . LEU A 1 82 ? -6.031 -1.671 -2.221 1.00 94.50 82 LEU A O 1
ATOM 663 N N . ASP A 1 83 ? -4.586 0.022 -2.572 1.00 91.94 83 ASP A N 1
ATOM 664 C CA . ASP A 1 83 ? -4.673 0.049 -4.027 1.00 91.94 83 ASP A CA 1
ATOM 665 C C . ASP A 1 83 ? -3.337 -0.382 -4.646 1.00 91.94 83 ASP A C 1
ATOM 667 O O . ASP A 1 83 ? -2.258 0.065 -4.255 1.00 91.94 83 ASP A O 1
ATOM 671 N N . MET A 1 84 ? -3.384 -1.287 -5.628 1.00 89.62 84 MET A N 1
ATOM 672 C CA . MET A 1 84 ? -2.171 -1.762 -6.305 1.00 89.62 84 MET A CA 1
ATOM 673 C C . MET A 1 84 ? -2.406 -2.240 -7.735 1.00 89.62 84 MET A C 1
ATOM 675 O O . MET A 1 84 ? -3.494 -2.695 -8.091 1.00 89.62 84 MET A O 1
ATOM 679 N N . ILE A 1 85 ? -1.347 -2.203 -8.553 1.00 83.38 85 ILE A N 1
ATOM 680 C CA . ILE A 1 85 ? -1.367 -2.680 -9.943 1.00 83.38 85 ILE A CA 1
ATOM 681 C C . ILE A 1 85 ? -0.736 -4.069 -10.059 1.00 83.38 85 ILE A C 1
ATOM 683 O O . ILE A 1 85 ? 0.495 -4.220 -10.072 1.00 83.38 85 ILE A O 1
ATOM 687 N N . LEU A 1 86 ? -1.584 -5.064 -10.309 1.00 73.38 86 LEU A N 1
ATOM 688 C CA . LEU A 1 86 ? -1.191 -6.417 -10.701 1.00 73.38 86 LEU A CA 1
ATOM 689 C C . LEU A 1 86 ? -1.274 -6.606 -12.223 1.00 73.38 86 LEU A C 1
ATOM 691 O O . LEU A 1 86 ? -1.658 -5.699 -12.959 1.00 73.38 86 LEU A O 1
ATOM 695 N N . ASN A 1 87 ? -0.875 -7.770 -12.744 1.00 70.31 87 ASN A N 1
ATOM 696 C CA . ASN A 1 87 ? -1.206 -8.109 -14.130 1.00 70.31 87 ASN A CA 1
ATOM 697 C C . ASN A 1 87 ? -2.686 -8.553 -14.213 1.00 70.31 87 ASN A C 1
ATOM 699 O O . ASN A 1 87 ? -3.305 -8.923 -13.212 1.00 70.31 87 ASN A O 1
ATOM 703 N N . ARG A 1 88 ? -3.289 -8.480 -15.406 1.00 68.12 88 ARG A N 1
ATOM 704 C CA . ARG A 1 88 ? -4.724 -8.773 -15.574 1.00 68.12 88 ARG A CA 1
ATOM 705 C C . ARG A 1 88 ? -5.080 -10.226 -15.256 1.00 68.12 88 ARG A C 1
ATOM 707 O O . ARG A 1 88 ? -6.227 -10.488 -14.910 1.00 68.12 88 ARG A O 1
ATOM 714 N N . ASP A 1 89 ? -4.141 -11.150 -15.410 1.00 65.69 89 ASP A N 1
ATOM 715 C CA . ASP A 1 89 ? -4.382 -12.585 -15.246 1.00 65.69 89 ASP A CA 1
ATOM 716 C C . ASP A 1 89 ? -4.422 -12.962 -13.762 1.00 65.69 89 ASP A C 1
ATOM 718 O O . ASP A 1 89 ? -5.392 -13.570 -13.317 1.00 65.69 89 ASP A O 1
ATOM 722 N N . PHE A 1 90 ? -3.472 -12.457 -12.971 1.00 66.12 90 PHE A N 1
ATOM 723 C CA . PHE A 1 90 ? -3.483 -12.554 -11.511 1.00 66.12 90 PHE A CA 1
ATOM 724 C C . PHE A 1 90 ? -4.681 -11.844 -10.899 1.00 66.12 90 PHE A C 1
ATOM 726 O O . PHE A 1 90 ? -5.309 -12.377 -9.993 1.00 66.12 90 PHE A O 1
ATOM 733 N N . LYS A 1 91 ? -5.041 -10.658 -11.407 1.00 67.31 91 LYS A N 1
ATOM 734 C CA . LYS A 1 91 ? -6.249 -9.964 -10.948 1.00 67.31 91 LYS A CA 1
ATOM 735 C C . LYS A 1 91 ? -7.495 -10.839 -11.114 1.00 67.31 91 LYS A C 1
ATOM 737 O O . LYS A 1 91 ? -8.310 -10.897 -10.201 1.00 67.31 91 LYS A O 1
ATOM 742 N N . ARG A 1 92 ? -7.653 -11.524 -12.255 1.00 66.19 92 ARG A N 1
ATOM 743 C CA . ARG A 1 92 ? -8.806 -12.416 -12.479 1.00 66.19 92 ARG A CA 1
ATOM 744 C C . ARG A 1 92 ? -8.837 -13.579 -11.488 1.00 66.19 92 ARG A C 1
ATOM 746 O O . ARG A 1 92 ? -9.917 -13.914 -11.020 1.00 66.19 92 ARG A O 1
ATOM 753 N N . GLN A 1 93 ? -7.680 -14.141 -11.153 1.00 64.75 93 GLN A N 1
ATOM 754 C CA . GLN A 1 93 ? -7.565 -15.230 -10.177 1.00 64.75 93 GLN A CA 1
ATOM 755 C C . GLN A 1 93 ? -7.825 -14.761 -8.740 1.00 64.75 93 GLN A C 1
ATOM 757 O O . GLN A 1 93 ? -8.474 -15.447 -7.971 1.00 64.75 93 GLN A O 1
ATOM 762 N N . LEU A 1 94 ? -7.369 -13.566 -8.378 1.00 65.56 94 LEU A N 1
ATOM 763 C CA . LEU A 1 94 ? -7.588 -13.006 -7.044 1.00 65.56 94 LEU A CA 1
ATOM 764 C C . LEU A 1 94 ? -9.044 -12.564 -6.808 1.00 65.56 94 LEU A C 1
ATOM 766 O O . LEU A 1 94 ? -9.536 -12.608 -5.684 1.00 65.56 94 LEU A O 1
ATOM 770 N N . ILE A 1 95 ? -9.753 -12.154 -7.865 1.00 64.69 95 ILE A N 1
ATOM 771 C CA . ILE A 1 95 ? -11.176 -11.786 -7.784 1.00 64.69 95 ILE A CA 1
ATOM 772 C C . ILE A 1 95 ? -12.074 -13.021 -7.596 1.00 64.69 95 ILE A C 1
ATOM 774 O O . ILE A 1 95 ? -13.119 -12.898 -6.956 1.00 64.69 95 ILE A O 1
ATOM 778 N N . SER A 1 96 ? -11.693 -14.208 -8.096 1.00 56.06 96 SER A N 1
ATOM 779 C CA . SER A 1 96 ? -12.513 -15.421 -7.921 1.00 56.06 96 SER A CA 1
ATOM 780 C C . SER A 1 96 ? -12.623 -15.878 -6.465 1.00 56.06 96 SER A C 1
ATOM 782 O O . SER A 1 96 ? -13.588 -16.553 -6.120 1.00 56.06 96 SER A O 1
ATOM 784 N N . ASP A 1 97 ? -11.704 -15.441 -5.603 1.00 55.56 97 ASP A N 1
ATOM 785 C CA . ASP A 1 97 ? -11.654 -15.820 -4.187 1.00 55.56 97 ASP A CA 1
ATOM 786 C C . ASP A 1 97 ? -12.547 -14.930 -3.292 1.00 55.56 97 ASP A C 1
ATOM 788 O O . ASP A 1 97 ? -12.588 -15.094 -2.073 1.00 55.56 97 ASP A O 1
ATOM 792 N N . GLY A 1 98 ? -13.265 -13.957 -3.872 1.00 53.22 98 GLY A N 1
ATOM 793 C CA . GLY A 1 98 ? -14.319 -13.173 -3.208 1.00 53.22 98 GLY A CA 1
ATOM 794 C C . GLY A 1 98 ? -13.857 -12.101 -2.207 1.00 53.22 98 GLY A C 1
ATOM 795 O O . GLY A 1 98 ? -14.664 -11.259 -1.810 1.00 53.22 98 GLY A O 1
ATOM 796 N N . LYS A 1 99 ? -12.573 -12.078 -1.826 1.00 56.47 99 LYS A N 1
ATOM 797 C CA . LYS A 1 99 ? -11.999 -11.094 -0.882 1.00 56.47 99 LYS A CA 1
ATOM 798 C C . LYS A 1 99 ? -11.534 -9.785 -1.531 1.00 56.47 99 LYS A C 1
ATOM 800 O O . LYS A 1 99 ? -11.315 -8.800 -0.831 1.00 56.47 99 LYS A O 1
ATOM 805 N N . ILE A 1 100 ? -11.387 -9.749 -2.856 1.00 58.81 100 ILE A N 1
ATOM 806 C CA . ILE A 1 100 ? -10.820 -8.611 -3.592 1.00 58.81 100 ILE A CA 1
ATOM 807 C C . ILE A 1 100 ? -11.877 -8.011 -4.515 1.00 58.81 100 ILE A C 1
ATOM 809 O O . ILE A 1 100 ? -12.540 -8.719 -5.275 1.00 58.81 100 ILE A O 1
ATOM 813 N N . ARG A 1 101 ? -12.039 -6.685 -4.455 1.00 53.97 101 ARG A N 1
ATOM 814 C CA . ARG A 1 101 ? -12.972 -5.947 -5.314 1.00 53.97 101 ARG A CA 1
ATOM 815 C C . ARG A 1 101 ? -12.232 -5.338 -6.503 1.00 53.97 101 ARG A C 1
ATOM 817 O O . ARG A 1 101 ? -11.086 -4.908 -6.400 1.00 53.97 101 ARG A O 1
ATOM 824 N N . ASP A 1 102 ? -12.909 -5.296 -7.649 1.00 52.88 102 ASP A N 1
ATOM 825 C CA . ASP A 1 102 ? -12.428 -4.574 -8.827 1.00 52.88 102 ASP A CA 1
ATOM 826 C C . ASP A 1 102 ? -12.299 -3.076 -8.496 1.00 52.88 102 ASP A C 1
ATOM 828 O O . ASP A 1 102 ? -13.235 -2.485 -7.950 1.00 52.88 102 ASP A O 1
ATOM 832 N N . HIS A 1 103 ? -11.170 -2.448 -8.839 1.00 52.72 103 HIS A N 1
ATOM 833 C CA . HIS A 1 103 ? -11.012 -1.004 -8.680 1.00 52.72 103 HIS A CA 1
ATOM 834 C C . HIS A 1 103 ? -12.026 -0.310 -9.606 1.00 52.72 103 HIS A C 1
ATOM 836 O O . HIS A 1 103 ? -11.886 -0.300 -10.832 1.00 52.72 103 HIS A O 1
ATOM 842 N N . HIS A 1 104 ? -13.073 0.278 -9.016 1.00 44.00 104 HIS A N 1
ATOM 843 C CA . HIS A 1 104 ? -14.293 0.704 -9.717 1.00 44.00 104 HIS A CA 1
ATOM 844 C C . HIS A 1 104 ? -14.074 1.685 -10.890 1.00 44.00 104 HIS A C 1
ATOM 846 O O . HIS A 1 104 ? -14.912 1.745 -11.791 1.00 44.00 104 HIS A O 1
ATOM 852 N N . THR A 1 105 ? -12.944 2.399 -10.915 1.00 44.81 105 THR A N 1
ATOM 853 C CA . THR A 1 105 ? -12.564 3.394 -11.932 1.00 44.81 105 THR A CA 1
ATOM 854 C C . THR A 1 105 ? -11.856 2.789 -13.154 1.00 44.81 105 THR A C 1
ATOM 856 O O . THR A 1 105 ? -11.998 3.313 -14.257 1.00 44.81 105 THR A O 1
ATOM 859 N N . PHE A 1 106 ? -11.139 1.664 -13.013 1.00 45.34 106 PHE A N 1
ATOM 860 C CA . PHE A 1 106 ? -10.306 1.096 -14.085 1.00 45.34 106 PHE A CA 1
ATOM 861 C C . PHE A 1 106 ? -10.533 -0.411 -14.275 1.00 45.34 106 PHE A C 1
ATOM 863 O O . PHE A 1 106 ? -9.606 -1.220 -14.200 1.00 45.34 106 PHE A O 1
ATOM 870 N N . ARG A 1 107 ? -11.769 -0.788 -14.615 1.00 44.69 107 ARG A N 1
ATOM 871 C CA . ARG A 1 107 ? -12.206 -2.187 -14.817 1.00 44.69 107 ARG A CA 1
ATOM 872 C C . ARG A 1 107 ? -11.395 -2.984 -15.855 1.00 44.69 107 ARG A C 1
ATOM 874 O O . ARG A 1 107 ? -11.304 -4.201 -15.775 1.00 44.69 107 ARG A O 1
ATOM 881 N N . LYS A 1 108 ? -10.756 -2.313 -16.827 1.00 49.88 108 LYS A N 1
ATOM 882 C CA . LYS A 1 108 ? -9.867 -2.935 -17.839 1.00 49.88 108 LYS A CA 1
ATOM 883 C C . LYS A 1 108 ? -8.378 -2.851 -17.481 1.00 49.88 108 LYS A C 1
ATOM 885 O O . LYS A 1 108 ? -7.521 -3.077 -18.332 1.00 49.88 108 LYS A O 1
ATOM 890 N N . SER A 1 109 ? -8.036 -2.49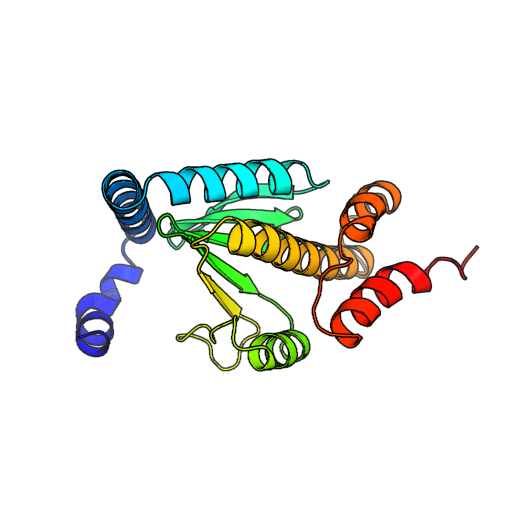6 -16.251 1.00 56.00 109 SER A N 1
ATOM 891 C CA . SER A 1 109 ? -6.650 -2.433 -15.784 1.00 56.00 109 SER A CA 1
ATOM 892 C C . SER A 1 109 ? -6.341 -3.567 -14.807 1.00 56.00 109 SER A C 1
ATOM 894 O O . SER A 1 109 ? -7.234 -4.291 -14.367 1.00 56.00 109 SER A O 1
ATOM 896 N N . GLY A 1 110 ? -5.063 -3.696 -14.466 1.00 58.84 110 GLY A N 1
ATOM 897 C CA . GLY A 1 110 ? -4.593 -4.575 -13.405 1.00 58.84 110 GLY A CA 1
ATOM 898 C C . GLY A 1 110 ? -4.790 -4.038 -11.984 1.00 58.84 110 GLY A C 1
ATOM 899 O O . GLY A 1 110 ? -4.345 -4.690 -11.047 1.00 58.84 110 GLY A O 1
ATOM 900 N N . TRP A 1 111 ? -5.435 -2.876 -11.814 1.00 76.69 111 TRP A N 1
ATOM 901 C CA . TRP A 1 111 ? -5.692 -2.298 -10.496 1.00 76.69 111 TRP A CA 1
ATOM 902 C C . TRP A 1 111 ? -6.647 -3.168 -9.679 1.00 76.69 111 TRP A C 1
ATOM 904 O O . TRP A 1 111 ? -7.730 -3.516 -10.163 1.00 76.69 111 TRP A O 1
ATOM 914 N N . ILE A 1 112 ? -6.259 -3.481 -8.449 1.00 82.12 112 ILE A N 1
ATOM 915 C CA . ILE A 1 112 ? -7.123 -4.073 -7.430 1.00 82.12 112 ILE A CA 1
ATOM 916 C C . ILE A 1 112 ? -7.218 -3.134 -6.232 1.00 82.12 112 ILE A C 1
ATOM 918 O O . ILE A 1 112 ? -6.281 -2.378 -5.978 1.00 82.12 112 ILE A O 1
ATOM 922 N N . SER A 1 113 ? -8.338 -3.230 -5.518 1.00 85.62 113 SER A N 1
ATOM 923 C CA . SER A 1 113 ? -8.579 -2.512 -4.271 1.00 85.62 113 SER A CA 1
ATOM 924 C C . SER A 1 113 ? -8.937 -3.522 -3.178 1.00 85.62 113 SER A C 1
ATOM 926 O O . SER A 1 113 ? -9.859 -4.332 -3.345 1.00 85.62 113 SER A O 1
ATOM 928 N N . PHE A 1 114 ? -8.224 -3.480 -2.057 1.00 87.44 114 PHE A N 1
ATOM 929 C CA . PHE A 1 114 ? -8.410 -4.371 -0.912 1.00 87.44 114 PHE A CA 1
ATOM 930 C C . PHE A 1 114 ? -8.595 -3.548 0.368 1.00 87.44 114 PHE A C 1
ATOM 932 O O . PHE A 1 114 ? -7.835 -2.622 0.616 1.00 87.44 114 PHE A O 1
ATOM 939 N N . HIS A 1 115 ? -9.625 -3.849 1.164 1.00 91.62 115 HIS A N 1
ATOM 940 C CA . HIS A 1 115 ? -9.868 -3.143 2.427 1.00 91.62 115 HIS A CA 1
ATOM 941 C C . HIS A 1 115 ? -9.286 -3.940 3.586 1.00 91.62 115 HIS A C 1
ATOM 943 O O . HIS A 1 115 ? -9.729 -5.060 3.837 1.00 91.62 115 HIS A O 1
ATOM 949 N N . ILE A 1 116 ? -8.372 -3.322 4.322 1.00 94.12 116 ILE A N 1
ATOM 950 C CA . ILE A 1 116 ? -7.844 -3.839 5.579 1.00 94.12 116 ILE A CA 1
ATOM 951 C C . ILE A 1 116 ? -8.839 -3.485 6.683 1.00 94.12 116 ILE A C 1
ATOM 953 O O . ILE A 1 116 ? -9.245 -2.330 6.810 1.00 94.12 116 ILE A O 1
ATOM 957 N N . LYS A 1 117 ? -9.286 -4.484 7.445 1.00 90.94 117 LYS A N 1
ATOM 958 C CA . LYS A 1 117 ? -10.217 -4.287 8.569 1.00 90.94 117 LYS A CA 1
ATOM 959 C C . LYS A 1 117 ? -9.832 -5.072 9.810 1.00 90.94 117 LYS A C 1
ATOM 961 O O . LYS A 1 117 ? -10.235 -4.698 10.903 1.00 90.94 117 LYS A O 1
ATOM 966 N N . THR A 1 118 ? -9.118 -6.173 9.625 1.00 92.06 118 THR A N 1
ATOM 967 C CA . THR A 1 118 ? -8.747 -7.110 10.680 1.00 92.06 118 THR A CA 1
ATOM 968 C C . THR A 1 118 ? -7.268 -7.453 10.594 1.00 92.06 118 THR A C 1
ATOM 970 O O . THR A 1 118 ? -6.638 -7.285 9.550 1.00 92.06 118 THR A O 1
ATOM 973 N N . GLU A 1 119 ? -6.745 -8.040 11.663 1.00 91.62 119 GLU A N 1
ATOM 974 C CA . GLU A 1 119 ? -5.405 -8.630 11.705 1.00 91.62 119 GLU A CA 1
ATOM 975 C C . GLU A 1 119 ? -5.163 -9.621 10.548 1.00 91.62 119 GLU A C 1
ATOM 977 O O . GLU A 1 119 ? -4.132 -9.598 9.883 1.00 91.62 119 GLU A O 1
ATOM 982 N N . SER A 1 120 ? -6.167 -10.437 10.210 1.00 87.25 120 SER A N 1
ATOM 983 C CA . SER A 1 120 ? -6.060 -11.364 9.077 1.00 87.25 120 SER A CA 1
ATOM 984 C C . SER A 1 120 ? -5.985 -10.652 7.720 1.00 87.25 120 SER A C 1
ATOM 986 O O . SER A 1 120 ? -5.339 -11.141 6.790 1.00 87.25 120 SER A O 1
ATOM 988 N N . ASP A 1 121 ? -6.617 -9.479 7.600 1.00 90.00 121 ASP A N 1
ATOM 989 C CA . ASP A 1 121 ? -6.524 -8.655 6.397 1.00 90.00 121 ASP A CA 1
ATOM 990 C C . ASP A 1 121 ? -5.160 -7.972 6.303 1.00 90.00 121 ASP A C 1
ATOM 992 O O . ASP A 1 121 ? -4.648 -7.818 5.197 1.00 90.00 121 ASP A O 1
ATOM 996 N N . LYS A 1 122 ? -4.550 -7.602 7.437 1.00 93.44 122 LYS A N 1
ATOM 997 C CA . LYS A 1 122 ? -3.177 -7.084 7.494 1.00 93.44 122 LYS A CA 1
ATOM 998 C C . LYS A 1 122 ? -2.196 -8.093 6.903 1.00 93.44 122 LYS A C 1
ATOM 1000 O O . LYS A 1 122 ? -1.464 -7.774 5.962 1.00 93.44 122 LYS A O 1
ATOM 1005 N N . ASP A 1 123 ? -2.247 -9.334 7.381 1.00 88.69 123 ASP A N 1
ATOM 1006 C CA . ASP A 1 123 ? -1.397 -10.416 6.874 1.00 88.69 123 ASP A CA 1
ATOM 1007 C C . ASP A 1 123 ? -1.619 -10.657 5.378 1.00 88.69 123 ASP A C 1
ATOM 1009 O O . ASP A 1 123 ? -0.672 -10.868 4.612 1.00 88.69 123 ASP A O 1
ATOM 1013 N N . TYR A 1 124 ? -2.875 -10.593 4.934 1.00 85.50 124 TYR A N 1
ATOM 1014 C CA . TYR A 1 124 ? -3.215 -10.744 3.525 1.00 85.50 124 TYR A CA 1
ATOM 1015 C C . TYR A 1 124 ? -2.732 -9.560 2.670 1.00 85.50 124 TYR A C 1
ATOM 1017 O O . TYR A 1 124 ? -2.207 -9.766 1.575 1.00 85.50 124 TYR A O 1
ATOM 1025 N N . ALA A 1 125 ? -2.823 -8.325 3.168 1.00 91.88 125 ALA A N 1
ATOM 1026 C CA . ALA A 1 125 ? -2.303 -7.132 2.501 1.00 91.88 125 ALA A CA 1
ATOM 1027 C C . ALA A 1 125 ? -0.780 -7.204 2.319 1.00 91.88 125 ALA A C 1
ATOM 1029 O O . ALA A 1 125 ? -0.276 -6.925 1.227 1.00 91.88 125 ALA A O 1
ATOM 1030 N N . ILE A 1 126 ? -0.050 -7.665 3.341 1.00 92.31 126 ILE A N 1
ATOM 1031 C CA . ILE A 1 126 ? 1.395 -7.925 3.252 1.00 92.31 126 ILE A CA 1
ATOM 1032 C C . ILE A 1 126 ? 1.680 -8.958 2.157 1.00 92.31 126 ILE A C 1
ATOM 1034 O O . ILE A 1 126 ? 2.591 -8.763 1.352 1.00 92.31 126 ILE A O 1
ATOM 1038 N N . GLN A 1 127 ? 0.896 -10.036 2.071 1.00 86.12 127 GLN A N 1
ATOM 1039 C CA . GLN A 1 127 ? 1.055 -11.035 1.007 1.00 86.12 127 GLN A CA 1
ATOM 1040 C C . GLN A 1 127 ? 0.812 -10.445 -0.387 1.00 86.12 127 GLN A C 1
ATOM 1042 O O . GLN A 1 127 ? 1.613 -10.681 -1.294 1.00 86.12 127 GLN A O 1
ATOM 1047 N N . LEU A 1 128 ? -0.237 -9.637 -0.566 1.00 87.12 128 LEU A N 1
ATOM 1048 C CA . LEU A 1 128 ? -0.497 -8.946 -1.832 1.00 87.12 128 LEU A CA 1
ATOM 1049 C C . LEU A 1 128 ? 0.678 -8.040 -2.223 1.00 87.12 128 LEU A C 1
ATOM 1051 O O . LEU A 1 128 ? 1.152 -8.091 -3.362 1.00 87.12 128 LEU A O 1
ATOM 1055 N N . LEU A 1 129 ? 1.197 -7.252 -1.277 1.00 91.56 129 LEU A N 1
ATOM 1056 C CA . LEU A 1 129 ? 2.359 -6.385 -1.490 1.00 91.56 129 LEU A CA 1
ATOM 1057 C C . LEU A 1 129 ? 3.617 -7.196 -1.836 1.00 91.56 129 LEU A C 1
ATOM 1059 O O . LEU A 1 129 ? 4.352 -6.801 -2.743 1.00 91.56 129 LEU A O 1
ATOM 1063 N N . LYS A 1 130 ? 3.823 -8.371 -1.222 1.00 87.56 130 LYS A N 1
ATOM 1064 C CA . LYS A 1 130 ? 4.922 -9.296 -1.567 1.00 87.56 130 LYS A CA 1
ATOM 1065 C C . LYS A 1 130 ? 4.818 -9.788 -3.011 1.00 87.56 130 LYS A C 1
ATOM 1067 O O . LYS A 1 130 ? 5.824 -9.806 -3.720 1.00 87.56 130 LYS A O 1
ATOM 1072 N N . ILE A 1 131 ? 3.615 -10.122 -3.487 1.00 81.88 131 ILE A N 1
ATOM 1073 C CA . ILE A 1 131 ? 3.383 -10.490 -4.898 1.00 81.88 131 ILE A CA 1
ATOM 1074 C C . ILE A 1 131 ? 3.718 -9.313 -5.817 1.00 81.88 131 ILE A C 1
ATOM 1076 O O . ILE A 1 131 ? 4.429 -9.481 -6.812 1.00 81.88 131 ILE A O 1
ATOM 1080 N N . GLY A 1 132 ? 3.236 -8.112 -5.485 1.00 85.88 132 GLY A N 1
ATOM 1081 C CA . GLY A 1 132 ? 3.547 -6.894 -6.232 1.00 85.88 132 GLY A CA 1
ATOM 1082 C C . GLY A 1 132 ? 5.058 -6.675 -6.344 1.00 85.88 132 GLY A C 1
ATOM 1083 O O . GLY A 1 132 ? 5.584 -6.528 -7.452 1.00 85.88 132 GLY A O 1
ATOM 1084 N N . TYR A 1 133 ? 5.762 -6.756 -5.213 1.00 87.00 133 TYR A N 1
ATOM 1085 C CA . TYR A 1 133 ? 7.218 -6.661 -5.122 1.00 87.00 133 TYR A CA 1
ATOM 1086 C C . TYR A 1 133 ? 7.919 -7.713 -5.995 1.00 87.00 133 TYR A C 1
ATOM 1088 O O . TYR A 1 133 ? 8.835 -7.369 -6.748 1.00 87.00 133 TYR A O 1
ATOM 1096 N N . ALA A 1 134 ? 7.449 -8.966 -5.980 1.00 81.69 134 ALA A N 1
ATOM 1097 C CA . ALA A 1 134 ? 7.972 -10.056 -6.810 1.00 81.69 134 ALA A CA 1
ATOM 1098 C C . ALA A 1 134 ? 7.927 -9.724 -8.303 1.00 81.69 134 ALA A C 1
ATOM 1100 O O . ALA A 1 134 ? 8.925 -9.801 -9.030 1.00 81.69 134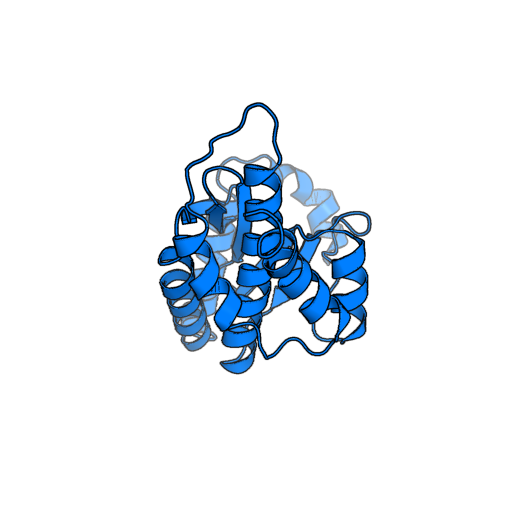 ALA A O 1
ATOM 1101 N N . LEU A 1 135 ? 6.739 -9.322 -8.757 1.00 78.25 135 LEU A N 1
ATOM 1102 C CA . LEU A 1 135 ? 6.463 -9.051 -10.160 1.00 78.25 135 LEU A CA 1
ATOM 1103 C C . LEU A 1 135 ? 7.277 -7.854 -10.661 1.00 78.25 135 LEU A C 1
ATOM 1105 O O . LEU A 1 135 ? 7.798 -7.890 -11.780 1.00 78.25 135 LEU A O 1
ATOM 1109 N N . LYS A 1 136 ? 7.417 -6.800 -9.843 1.00 84.06 136 LYS A N 1
ATOM 1110 C CA . LYS A 1 136 ? 8.247 -5.640 -10.205 1.00 84.06 136 LYS A CA 1
ATOM 1111 C C . LYS A 1 136 ? 9.735 -5.983 -10.178 1.00 84.06 136 LYS A C 1
ATOM 1113 O O . LYS A 1 136 ? 10.442 -5.596 -11.105 1.00 84.06 136 LYS A O 1
ATOM 1118 N N . SER A 1 137 ? 10.190 -6.772 -9.206 1.00 80.69 137 SER A N 1
ATOM 1119 C CA . SER A 1 137 ? 11.582 -7.234 -9.125 1.00 80.69 137 SER A CA 1
ATOM 1120 C C . SER A 1 137 ? 12.006 -7.988 -10.389 1.00 80.69 137 SER A C 1
ATOM 1122 O O . SER A 1 137 ? 13.029 -7.655 -10.985 1.00 80.69 137 SER A O 1
ATOM 1124 N N . LYS A 1 138 ? 11.179 -8.924 -10.883 1.00 68.25 138 LYS A N 1
ATOM 1125 C CA . LYS A 1 138 ? 11.441 -9.656 -12.141 1.00 68.25 138 LYS A CA 1
ATOM 1126 C C . LYS A 1 138 ? 11.553 -8.722 -13.348 1.00 68.25 138 LYS A C 1
ATOM 1128 O O . LYS A 1 138 ? 12.433 -8.893 -14.189 1.00 68.25 138 LYS A O 1
ATOM 1133 N N . ARG A 1 139 ? 10.674 -7.720 -13.439 1.00 68.44 139 ARG A N 1
ATOM 1134 C CA . ARG A 1 139 ? 10.699 -6.739 -14.535 1.00 68.44 139 ARG A CA 1
ATOM 1135 C C . ARG A 1 139 ? 11.977 -5.900 -14.517 1.00 68.44 139 ARG A C 1
ATOM 1137 O O . ARG A 1 139 ? 12.559 -5.670 -15.577 1.00 68.44 139 ARG A O 1
ATOM 1144 N N . THR A 1 140 ? 12.415 -5.480 -13.333 1.00 64.31 140 THR A N 1
ATOM 1145 C CA . THR A 1 140 ? 13.670 -4.739 -13.155 1.00 64.31 140 THR A CA 1
ATOM 1146 C C . THR A 1 140 ? 14.873 -5.590 -13.565 1.00 64.31 140 THR A C 1
ATOM 1148 O O . THR A 1 140 ? 15.747 -5.096 -14.264 1.00 64.31 140 THR A O 1
ATOM 1151 N N . LEU A 1 141 ? 14.892 -6.884 -13.226 1.00 62.94 141 LEU A N 1
ATOM 1152 C CA . LEU A 1 141 ? 15.981 -7.792 -13.614 1.00 62.94 141 LEU A CA 1
ATOM 1153 C C . LEU A 1 141 ? 16.047 -8.074 -15.127 1.00 62.94 141 LEU A C 1
ATOM 1155 O O . LEU A 1 141 ? 17.137 -8.267 -15.656 1.00 62.94 141 LEU A O 1
ATOM 1159 N N . ASN A 1 142 ? 14.907 -8.088 -15.825 1.00 60.91 142 ASN A N 1
ATOM 1160 C CA . ASN A 1 142 ? 14.819 -8.477 -17.240 1.00 60.91 142 ASN A CA 1
ATOM 1161 C C . ASN A 1 142 ? 14.930 -7.303 -18.239 1.00 60.91 142 ASN A C 1
ATOM 1163 O O . ASN A 1 142 ? 14.774 -7.511 -19.441 1.00 60.91 142 ASN A O 1
ATOM 1167 N N . SER A 1 143 ? 15.142 -6.066 -17.779 1.00 55.12 143 SER A N 1
ATOM 1168 C CA . SER A 1 143 ? 15.173 -4.885 -18.657 1.00 55.12 143 SER A CA 1
ATOM 1169 C C . SER A 1 143 ? 16.583 -4.646 -19.241 1.00 55.12 143 SER A C 1
ATOM 1171 O O . SER A 1 143 ? 17.512 -4.481 -18.449 1.00 55.12 143 SER A O 1
ATOM 1173 N N . PRO A 1 144 ? 16.769 -4.536 -20.582 1.00 47.56 144 PRO A N 1
ATOM 1174 C CA . PRO A 1 144 ? 18.089 -4.430 -21.243 1.00 47.56 144 PRO A CA 1
ATOM 1175 C C . PRO A 1 144 ? 18.926 -3.173 -20.927 1.00 47.56 144 PRO A C 1
ATOM 1177 O O . PRO A 1 144 ? 20.003 -3.002 -21.485 1.00 47.56 144 PRO A O 1
ATOM 1180 N N . GLY A 1 145 ? 18.451 -2.283 -20.052 1.00 53.66 145 GLY A N 1
ATOM 1181 C CA . GLY A 1 145 ? 19.127 -1.032 -19.694 1.00 53.66 145 GLY A CA 1
ATOM 1182 C C . GLY A 1 145 ? 18.760 -0.488 -18.310 1.00 53.66 145 GLY A C 1
ATOM 1183 O O . GLY A 1 145 ? 18.821 0.718 -18.105 1.00 53.66 145 GLY A O 1
ATOM 1184 N N . GLY A 1 146 ? 18.338 -1.335 -17.361 1.00 42.28 146 GLY A N 1
ATOM 1185 C CA . GLY A 1 146 ? 17.775 -0.874 -16.084 1.00 42.28 146 GLY A CA 1
ATOM 1186 C C . GLY A 1 146 ? 18.282 -1.621 -14.849 1.00 42.28 146 GLY A C 1
ATOM 1187 O O . GLY A 1 146 ? 17.710 -2.623 -14.448 1.00 42.28 146 GLY A O 1
ATOM 1188 N N . TYR A 1 147 ? 19.321 -1.071 -14.216 1.00 46.78 147 TYR A N 1
ATOM 1189 C CA . TYR A 1 147 ? 19.681 -1.172 -12.790 1.00 46.78 147 TYR A CA 1
ATOM 1190 C C . TYR A 1 147 ? 19.648 -2.562 -12.107 1.00 46.78 147 TYR A C 1
ATOM 1192 O O . TYR A 1 147 ? 18.829 -2.827 -11.217 1.00 46.78 147 TYR A O 1
ATOM 1200 N N . HIS A 1 148 ? 20.659 -3.380 -12.424 1.00 49.69 148 HIS A N 1
ATOM 1201 C CA . HIS A 1 148 ? 21.145 -4.562 -11.685 1.00 49.69 148 HIS A CA 1
ATOM 1202 C C . HIS A 1 148 ? 21.606 -4.228 -10.243 1.00 49.69 148 HIS A C 1
ATOM 1204 O O . HIS A 1 148 ? 22.797 -4.236 -9.956 1.00 49.69 148 HIS A O 1
ATOM 1210 N N . GLN A 1 149 ? 20.707 -3.872 -9.320 1.00 54.66 149 GLN A N 1
ATOM 1211 C CA . GLN A 1 149 ? 21.143 -3.467 -7.964 1.00 54.66 149 GLN A CA 1
ATOM 1212 C C . GLN A 1 149 ? 20.424 -4.120 -6.784 1.00 54.66 149 GLN A C 1
ATOM 1214 O O . GLN A 1 149 ? 20.851 -3.908 -5.657 1.00 54.66 149 GLN A O 1
ATOM 1219 N N . ILE A 1 150 ? 19.379 -4.927 -6.993 1.00 58.31 150 ILE A N 1
ATOM 1220 C CA . ILE A 1 150 ? 18.818 -5.715 -5.884 1.00 58.31 150 ILE A CA 1
ATOM 1221 C C . ILE A 1 150 ? 19.353 -7.139 -6.038 1.00 58.31 150 ILE A C 1
ATOM 1223 O O . ILE A 1 150 ? 18.939 -7.828 -6.974 1.00 58.31 150 ILE A O 1
ATOM 1227 N N . PRO A 1 151 ? 20.319 -7.567 -5.205 1.00 60.31 151 PRO A N 1
ATOM 1228 C CA . PRO A 1 151 ? 20.897 -8.896 -5.324 1.00 60.31 151 PRO A CA 1
ATOM 1229 C C . PRO A 1 151 ? 19.823 -9.943 -5.039 1.00 60.31 151 PRO A C 1
ATOM 1231 O O . PRO A 1 151 ? 19.022 -9.778 -4.124 1.00 60.31 151 PRO A O 1
ATOM 1234 N N . LEU A 1 152 ? 19.819 -11.042 -5.799 1.00 57.72 152 LEU A N 1
ATOM 1235 C CA . LEU A 1 152 ? 18.815 -12.105 -5.671 1.00 57.72 152 LEU A CA 1
ATOM 1236 C C . LEU A 1 152 ? 18.705 -12.622 -4.224 1.00 57.72 152 LEU A C 1
ATOM 1238 O O . LEU A 1 152 ? 17.601 -12.824 -3.732 1.00 57.72 152 LEU A O 1
ATOM 1242 N N . ALA A 1 153 ? 19.833 -12.718 -3.513 1.00 60.91 153 ALA A N 1
ATOM 1243 C CA . ALA A 1 153 ? 19.901 -13.098 -2.101 1.00 60.91 153 ALA A CA 1
ATOM 1244 C C . ALA A 1 153 ? 19.108 -12.176 -1.151 1.00 60.91 153 ALA A C 1
ATOM 1246 O O . ALA A 1 153 ? 18.683 -12.621 -0.093 1.00 60.91 153 ALA A O 1
ATOM 1247 N N . ALA A 1 154 ? 18.875 -10.916 -1.525 1.00 62.00 154 ALA A N 1
ATOM 1248 C CA . ALA A 1 154 ? 18.057 -9.975 -0.760 1.00 62.00 154 ALA A CA 1
ATOM 1249 C C . ALA A 1 154 ? 16.550 -10.130 -1.061 1.00 62.00 154 ALA A C 1
ATOM 1251 O O . ALA A 1 154 ? 15.707 -9.744 -0.259 1.00 62.00 154 ALA A O 1
ATOM 1252 N N . ILE A 1 155 ? 16.197 -10.744 -2.194 1.00 60.19 155 ILE A N 1
ATOM 1253 C CA . ILE A 1 155 ? 14.808 -10.957 -2.627 1.00 60.19 155 ILE A CA 1
ATOM 1254 C C . ILE A 1 155 ? 14.281 -12.318 -2.124 1.00 60.19 155 ILE A C 1
ATOM 1256 O O . ILE A 1 155 ? 13.115 -12.445 -1.757 1.00 60.19 155 ILE A O 1
ATOM 1260 N N . VAL A 1 156 ? 15.153 -13.331 -2.040 1.00 59.28 156 VAL A N 1
ATOM 1261 C CA . VAL A 1 156 ? 14.836 -14.699 -1.576 1.00 59.28 156 VAL A CA 1
ATOM 1262 C C . VAL A 1 156 ? 14.105 -14.755 -0.215 1.00 59.28 156 VAL A C 1
ATOM 1264 O O . VAL A 1 156 ? 13.094 -15.459 -0.133 1.00 59.28 156 VAL A O 1
ATOM 1267 N N . PRO A 1 157 ? 14.506 -14.005 0.834 1.00 60.69 157 PRO A N 1
ATOM 1268 C CA . PRO A 1 157 ? 13.839 -14.046 2.140 1.00 60.69 157 PRO A CA 1
ATOM 1269 C C . PRO A 1 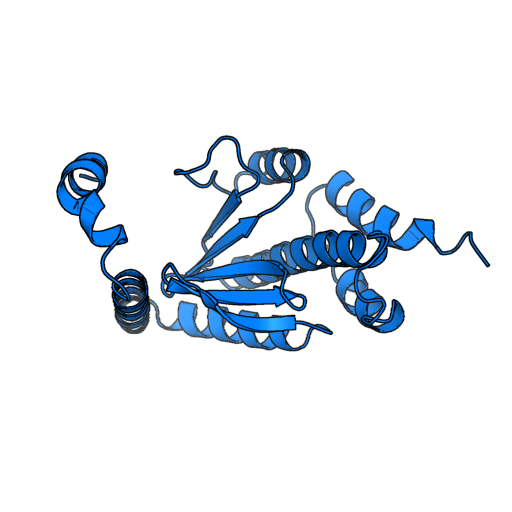157 ? 12.390 -13.545 2.099 1.00 60.69 157 PRO A C 1
ATOM 1271 O O . PRO A 1 157 ? 11.553 -14.009 2.873 1.00 60.69 157 PRO A O 1
ATOM 1274 N N . VAL A 1 158 ? 12.077 -12.624 1.178 1.00 58.97 158 VAL A N 1
ATOM 1275 C CA . VAL A 1 158 ? 10.722 -12.081 0.995 1.00 58.97 158 VAL A CA 1
ATOM 1276 C C . VAL A 1 158 ? 9.781 -13.158 0.438 1.00 58.97 158 VAL A C 1
ATOM 1278 O O . VAL A 1 158 ? 8.614 -13.214 0.828 1.00 58.97 158 VAL A O 1
ATOM 1281 N N . PHE A 1 159 ? 10.288 -14.057 -0.415 1.00 56.16 159 PHE A N 1
ATOM 1282 C CA . PHE A 1 159 ? 9.502 -15.129 -1.041 1.00 56.16 159 PHE A CA 1
ATOM 1283 C C . PHE A 1 159 ? 9.326 -16.376 -0.177 1.00 56.16 159 PHE A C 1
ATOM 1285 O O . PHE A 1 159 ? 8.301 -17.044 -0.291 1.00 56.16 159 PHE A O 1
ATOM 1292 N N . ALA A 1 160 ? 10.266 -16.668 0.725 1.00 54.56 160 ALA A N 1
ATOM 1293 C CA . ALA A 1 160 ? 10.186 -17.832 1.613 1.00 54.56 160 ALA A CA 1
ATOM 1294 C C . ALA A 1 160 ? 8.960 -17.810 2.556 1.00 54.56 160 ALA A C 1
ATOM 1296 O O . ALA A 1 160 ? 8.574 -18.843 3.095 1.00 54.56 160 ALA A O 1
ATOM 1297 N N . LYS A 1 161 ? 8.326 -16.642 2.741 1.00 51.50 161 LYS A N 1
ATOM 1298 C CA . LYS A 1 161 ? 7.139 -16.455 3.591 1.00 51.50 161 LYS A CA 1
ATOM 1299 C C . LYS A 1 161 ? 5.795 -16.493 2.837 1.00 51.50 161 LYS A C 1
ATOM 1301 O O . LYS A 1 161 ? 4.768 -16.251 3.462 1.00 51.50 161 LYS A O 1
ATOM 1306 N N . VAL A 1 162 ? 5.748 -16.780 1.530 1.00 54.22 162 VAL A N 1
ATOM 1307 C CA . VAL A 1 162 ? 4.499 -16.685 0.728 1.00 54.22 162 VAL A CA 1
ATOM 1308 C C . VAL A 1 162 ? 3.675 -17.990 0.706 1.00 54.22 162 VAL A C 1
ATOM 1310 O O . VAL A 1 162 ? 3.026 -18.327 -0.280 1.00 54.22 162 VAL A O 1
ATOM 1313 N N . ASN A 1 163 ? 3.657 -18.739 1.810 1.00 48.50 163 ASN A N 1
ATOM 1314 C CA . ASN A 1 163 ? 3.028 -20.070 1.873 1.00 48.50 163 ASN A CA 1
ATOM 1315 C C . ASN A 1 163 ? 1.509 -20.069 2.150 1.00 48.50 163 ASN A C 1
ATOM 1317 O O . ASN A 1 163 ? 0.958 -21.109 2.494 1.00 48.50 163 ASN A O 1
ATOM 1321 N N . ALA A 1 164 ? 0.810 -18.942 1.994 1.00 50.44 164 ALA A N 1
ATOM 1322 C CA . ALA A 1 164 ? -0.611 -18.831 2.354 1.00 50.44 164 ALA A CA 1
ATOM 1323 C C . ALA A 1 164 ? -1.510 -18.252 1.247 1.00 50.44 164 ALA A C 1
ATOM 1325 O O . ALA A 1 164 ? -2.624 -17.807 1.527 1.00 50.44 164 ALA A O 1
ATOM 1326 N N . LEU A 1 165 ? -1.073 -18.282 -0.019 1.00 52.00 165 LEU A N 1
ATOM 1327 C CA . LEU A 1 165 ? -1.971 -17.940 -1.123 1.00 52.00 165 LEU A CA 1
ATOM 1328 C C . LEU A 1 165 ? -2.920 -19.108 -1.429 1.00 52.00 165 LEU A C 1
ATOM 1330 O O . LEU A 1 165 ? -2.456 -20.244 -1.556 1.00 52.00 165 LEU A O 1
ATOM 1334 N N . PRO A 1 166 ? -4.228 -18.840 -1.591 1.00 49.22 166 PRO A N 1
ATOM 1335 C CA . PRO A 1 166 ? -5.266 -19.868 -1.669 1.00 49.22 166 PRO A CA 1
ATOM 1336 C C . PRO A 1 166 ? -5.257 -20.702 -2.960 1.00 49.22 166 PRO A C 1
ATOM 1338 O O . PRO A 1 166 ? -6.011 -21.668 -3.044 1.00 49.22 166 PRO A O 1
ATOM 1341 N N . ASN A 1 167 ? -4.422 -20.384 -3.961 1.00 52.16 167 ASN A N 1
ATOM 1342 C CA . ASN A 1 167 ? -4.398 -21.135 -5.217 1.00 52.16 167 ASN A CA 1
ATOM 1343 C C . ASN A 1 167 ? -2.976 -21.499 -5.699 1.00 52.16 167 ASN A C 1
ATOM 1345 O O . ASN A 1 167 ? -2.015 -20.739 -5.540 1.00 52.16 167 ASN A O 1
ATOM 1349 N N . ALA A 1 168 ? -2.874 -22.667 -6.343 1.00 50.38 168 ALA A N 1
ATOM 1350 C CA . ALA A 1 168 ? -1.631 -23.260 -6.839 1.00 50.38 168 ALA A CA 1
ATOM 1351 C C . ALA A 1 168 ? -0.958 -22.474 -7.985 1.00 50.38 168 ALA A C 1
ATOM 1353 O O . ALA A 1 168 ? 0.252 -22.562 -8.140 1.00 50.38 168 ALA A O 1
ATOM 1354 N N . GLN A 1 169 ? -1.700 -21.677 -8.760 1.00 51.94 169 GLN A N 1
ATOM 1355 C CA . GLN A 1 169 ? -1.162 -20.778 -9.796 1.00 51.94 169 GLN A CA 1
ATOM 1356 C C . GLN A 1 169 ? -0.484 -19.530 -9.209 1.00 51.94 169 GLN A C 1
ATOM 1358 O O . GLN A 1 169 ? 0.536 -19.076 -9.723 1.00 51.94 169 GLN A O 1
ATOM 1363 N N . CYS A 1 170 ? -1.008 -18.985 -8.110 1.00 50.41 170 CYS A N 1
ATOM 1364 C CA . CYS A 1 170 ? -0.357 -17.912 -7.361 1.00 50.41 170 CYS A CA 1
ATOM 1365 C C . 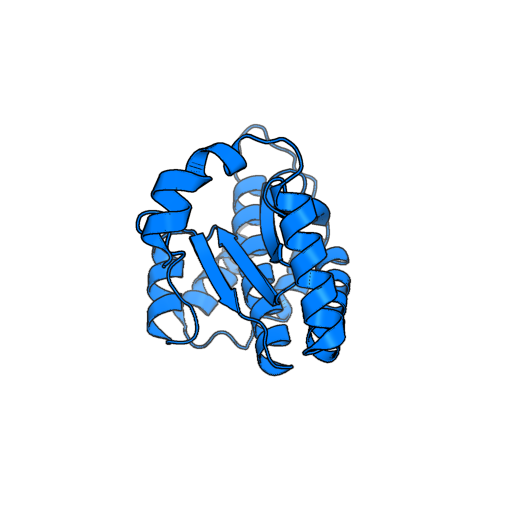CYS A 1 170 ? 0.958 -18.406 -6.746 1.00 50.41 170 CYS A C 1
ATOM 1367 O O . CYS A 1 170 ? 1.969 -17.708 -6.800 1.00 50.41 170 CYS A O 1
ATOM 1369 N N . GLN A 1 171 ? 0.956 -19.635 -6.224 1.00 57.66 171 GLN A N 1
ATOM 1370 C CA . GLN A 1 171 ? 2.160 -20.298 -5.725 1.00 57.66 171 GLN A CA 1
ATOM 1371 C C . GLN A 1 171 ? 3.140 -20.617 -6.864 1.00 57.66 171 GLN A C 1
ATOM 1373 O O . GLN A 1 171 ? 4.329 -20.336 -6.730 1.00 57.66 171 GLN A O 1
ATOM 1378 N N . SER A 1 172 ? 2.660 -21.118 -8.011 1.00 55.38 172 SER A N 1
ATOM 1379 C CA . SER A 1 172 ? 3.512 -21.450 -9.159 1.00 55.38 172 SER A CA 1
ATOM 1380 C C . SER A 1 172 ? 4.157 -20.212 -9.762 1.00 55.38 172 SER A C 1
ATOM 1382 O O . SER A 1 172 ? 5.337 -20.233 -10.052 1.00 55.38 172 SER A O 1
ATOM 1384 N N . ALA A 1 173 ? 3.455 -19.089 -9.877 1.00 53.31 173 ALA A N 1
ATOM 1385 C CA . ALA A 1 173 ? 4.047 -17.879 -10.434 1.00 53.31 173 ALA A CA 1
ATOM 1386 C C . ALA A 1 173 ? 5.104 -17.231 -9.511 1.00 53.31 173 ALA A C 1
ATOM 1388 O O . ALA A 1 173 ? 5.986 -16.514 -9.993 1.00 53.31 173 ALA A O 1
ATOM 1389 N N . ILE A 1 174 ? 5.052 -17.512 -8.204 1.00 54.97 174 ILE A N 1
ATOM 1390 C CA . ILE A 1 174 ? 6.113 -17.178 -7.240 1.00 54.97 174 ILE A CA 1
ATOM 1391 C C . ILE A 1 174 ? 7.266 -18.187 -7.349 1.00 54.97 174 ILE A C 1
ATOM 1393 O O . ILE A 1 174 ? 8.427 -17.782 -7.432 1.00 54.97 174 ILE A O 1
ATOM 1397 N N . ALA A 1 175 ? 6.957 -19.485 -7.423 1.00 55.41 175 ALA A N 1
ATOM 1398 C CA . ALA A 1 175 ? 7.932 -20.568 -7.548 1.00 55.41 175 ALA A CA 1
ATOM 1399 C C . ALA A 1 175 ? 8.687 -20.555 -8.891 1.00 55.41 175 ALA A C 1
ATOM 1401 O O . ALA A 1 175 ? 9.896 -20.740 -8.905 1.00 55.41 175 ALA A O 1
ATOM 1402 N N . ASP A 1 176 ? 8.036 -20.235 -10.008 1.00 53.75 176 ASP A N 1
ATOM 1403 C CA . ASP A 1 176 ? 8.633 -20.020 -11.336 1.00 53.75 176 ASP A CA 1
ATOM 1404 C C . ASP A 1 176 ? 9.559 -18.796 -11.346 1.00 53.75 176 ASP A C 1
ATOM 1406 O O . ASP A 1 176 ? 10.491 -18.702 -12.155 1.00 53.75 176 ASP A O 1
ATOM 1410 N N . GLY A 1 177 ? 9.306 -17.841 -10.445 1.00 48.81 177 GLY A N 1
ATOM 1411 C CA . GLY A 1 177 ? 10.219 -16.744 -10.136 1.00 48.81 177 GLY A CA 1
ATOM 1412 C C . GLY A 1 177 ? 11.503 -17.212 -9.441 1.00 48.81 177 GLY A C 1
ATOM 1413 O O . GLY A 1 177 ? 12.544 -16.588 -9.630 1.00 48.81 177 GLY A O 1
ATOM 1414 N N . TYR A 1 178 ? 11.440 -18.318 -8.694 1.00 45.28 178 TYR A N 1
ATOM 1415 C CA . TYR A 1 178 ? 12.552 -18.919 -7.950 1.00 45.28 178 TYR A CA 1
ATOM 1416 C C . TYR A 1 178 ? 13.311 -19.994 -8.761 1.00 45.28 178 TYR A C 1
ATOM 1418 O O . TYR A 1 178 ? 14.538 -20.040 -8.749 1.00 45.28 178 TYR A O 1
ATOM 1426 N N . SER A 1 179 ? 12.590 -20.834 -9.512 1.00 43.56 179 SER A N 1
ATOM 1427 C CA . SER A 1 179 ? 13.094 -22.022 -10.221 1.00 43.56 179 SER A CA 1
ATOM 1428 C C . SER A 1 179 ? 13.887 -21.707 -11.496 1.00 43.56 179 SER A C 1
ATOM 1430 O O . SER A 1 179 ? 14.845 -22.415 -11.799 1.00 43.56 179 SER A O 1
ATOM 1432 N N . ASN A 1 180 ? 13.580 -20.618 -12.211 1.00 43.28 180 ASN A N 1
ATOM 1433 C CA . ASN A 1 180 ? 14.261 -20.263 -13.469 1.00 43.28 180 ASN A CA 1
ATOM 1434 C C . ASN A 1 180 ? 15.741 -19.832 -13.318 1.00 43.28 180 ASN A C 1
ATOM 1436 O O . ASN A 1 180 ? 16.329 -19.325 -14.271 1.00 43.28 180 ASN A O 1
ATOM 1440 N N . ARG A 1 181 ? 16.363 -20.005 -12.143 1.00 46.84 181 ARG A N 1
ATOM 1441 C CA . ARG A 1 181 ? 17.790 -19.702 -11.923 1.00 46.84 181 ARG A CA 1
ATOM 1442 C C . ARG A 1 181 ? 18.597 -20.760 -11.180 1.00 46.84 181 ARG A C 1
ATOM 1444 O O . ARG A 1 181 ? 19.816 -20.658 -11.210 1.00 46.84 181 ARG A O 1
ATOM 1451 N N . SER A 1 182 ? 17.995 -21.794 -10.590 1.00 39.78 182 SER A N 1
ATOM 1452 C CA . SER A 1 182 ? 18.790 -22.920 -10.068 1.00 39.78 182 SER A CA 1
ATOM 1453 C C . SER A 1 182 ? 19.335 -23.832 -11.179 1.00 39.78 182 SER A C 1
ATOM 1455 O O . SER A 1 182 ? 20.155 -24.697 -10.899 1.00 39.78 182 SER A O 1
ATOM 1457 N N . ALA A 1 183 ? 18.911 -23.626 -12.432 1.00 36.53 183 ALA A N 1
ATOM 1458 C CA . ALA A 1 183 ? 19.333 -24.399 -13.603 1.00 36.53 183 ALA A CA 1
ATOM 1459 C C . ALA A 1 183 ? 20.325 -23.661 -14.533 1.00 36.53 183 ALA A C 1
ATOM 1461 O O . ALA A 1 183 ? 20.600 -24.141 -15.628 1.00 36.53 183 ALA A O 1
ATOM 1462 N N . GLN A 1 184 ? 20.842 -22.492 -14.133 1.00 36.06 184 GLN A N 1
ATOM 1463 C CA . GLN A 1 184 ? 21.872 -21.755 -14.882 1.00 36.06 184 GLN A CA 1
ATOM 1464 C C . GLN A 1 184 ? 23.047 -21.408 -13.954 1.00 36.06 184 GLN A C 1
ATOM 1466 O O . GLN A 1 184 ? 23.257 -20.254 -13.569 1.00 36.06 184 GLN A O 1
ATOM 1471 N N . HIS A 1 185 ? 23.780 -22.448 -13.565 1.00 36.03 185 HIS A N 1
ATOM 1472 C CA . HIS A 1 185 ? 25.162 -22.385 -13.095 1.00 36.03 185 HIS A CA 1
ATOM 1473 C C . HIS A 1 185 ? 26.022 -23.213 -14.040 1.00 36.03 185 HIS A C 1
ATOM 1475 O O . HIS A 1 185 ? 25.535 -24.286 -14.462 1.00 36.03 185 HIS A O 1
#

Organism: NCBI:txid1457233

pLDDT: mean 74.4, std 19.24, range [36.03, 97.69]

Radius of gyration: 17.52 Å; chains: 1; bounding box: 50×46×37 Å

Secondary structure (DSSP, 8-state):
-HHHHHHHSGGGGGSTTHHHHHHHHHHHHHHHH-HHHHHHHHHHHHHHHTSTTEEEEE-TTSSEEEEETTEEEEEE-TTSEEEEE--HHHHHHHHHTSS-EE-TT-TTSSEEEEE--SHHHHHHHHHHHHHHHHHHHHHHHT-TTS---S-HHHHHHHHTT-TT-SSHHHHHHHHHHHHTTTT--

Foldseek 3Di:
DVVVCCVPVVCVLVVFCPLAVVLVVLLVVCCVPPVVLVVLVVVLVVVLCPQPQWDWDADRNGFIFIDSPPHTLWGAGSQQKIKGADQPVVLVVVVVVVQWDQPPPCNPGRIIIGGDDDPVSSVVSSLSSLLSVLVVVVVQVPDPDHDPDCDVVSNVVSLVPNPDDPDPVSVVVSVVSVPVPVPPD